Protein AF-A0A7J9NQD8-F1 (afdb_monomer)

Mean predicted aligned error: 5.42 Å

Secondary structure (DSSP, 8-state):
--HHHHHHHHHHHHTS-HHHHHHHHHHHHHHHHHHHHHHHHHHTTTS--HHHHHHHHHHHHHHHHHHHHHH-SSHHHHHHHHHHHHHHHHHHHHHHHHHHHHHHHHHHHTTS--HHHHHHHHHHHHHHHHH-HHHHHHTTSS-TTGGGGHHHHHHHHHHHHHHHHHHHHHHHHHHS-SSS------HHHHHHHHHHHHHHHHHHHHHHHHHHHHHHHHHHHHHTT--HHHHHHHHHHHHHHHHH-

Nearest PDB structures (foldseek):
  8jgf-assembly1_R  TM=2.081E-01  e=2.068E+00  Homo sapiens

Foldseek 3Di:
DDPVVLLVVVVVLLPDDLVSLLVVLLVLLVVLLVVLLVVLLVCCVPDPLVVLVVVVVVLLVVLLVVQCVPVNDDLVSQLVSQLVSLVVVLVVLLVVLLVLLVVQVVCVVVVNDDLVRSSSVLSVSSNCLSNVNSSSNNNSPPDPQLCQLCPPLVSLSSSLSSLSNSLSSVNNCLSPNSDDDRDDDDPVNVVVSVVSNVVNSVSSSSSSNSNSVSVVLVVVCVVVVHRSVVSVCVVVVVVVVVVVD

Solvent-accessible surface area (backbone atoms only — not comparable to full-atom values): 12674 Å² total; per-residue (Å²): 134,59,71,68,58,53,53,53,53,50,53,56,50,73,72,46,55,71,68,56,42,34,53,53,42,33,54,45,30,55,49,17,36,53,51,26,24,52,52,29,44,69,40,39,89,81,44,80,45,60,69,63,26,50,60,58,50,50,58,49,48,56,45,33,52,58,40,24,74,76,70,40,92,48,73,67,28,55,27,50,24,46,25,50,54,53,47,54,47,29,50,50,50,20,47,57,37,52,47,47,35,60,55,45,56,55,32,37,77,68,72,74,48,50,66,66,57,48,50,53,49,53,51,50,53,50,54,52,62,35,31,36,55,68,65,7,34,52,47,35,80,52,52,81,78,55,53,61,42,48,53,69,17,42,61,28,36,44,46,19,45,21,49,23,48,46,52,11,47,53,49,19,40,48,72,44,45,82,65,81,74,76,65,79,81,48,73,69,52,51,49,53,50,50,56,57,57,60,46,31,60,54,27,27,48,54,13,18,56,36,39,58,50,31,49,50,49,46,51,53,20,61,78,67,75,46,61,47,70,60,53,51,52,52,52,55,47,51,54,52,47,69,75,77,108

Radius of gyration: 20.34 Å; Cα contacts (8 Å, |Δi|>4): 250; chains: 1; bounding box: 61×46×56 Å

Organism: Methanococcus maripaludis (NCBI:txid39152)

Sequence (245 aa):
MSFEFLKKQFNEFLNLSFINKFIVTYFLSWMGLSITLLISKLINPIINVESAGVLTTAKYEVISTAVSSQMGINYFSIWYSYFISNFLACVTIFLVFVILPYIYNRDISKGKSTIKDYFDVLLFFYALVVLNPLTGILGASLSFSDLLAIIPHGFFEYAGFSMSIVLGIEYSIYKLPVMGEKEVWTKKQKIKFLLKFLLIPIFLFIAGGMETLDWIIVNYAKENGLSIVKTFFEVYYNILSSLLF

Structure (mmCIF, N/CA/C/O backbone):
data_AF-A0A7J9NQD8-F1
#
_entry.id   AF-A0A7J9NQD8-F1
#
loop_
_atom_site.group_PDB
_atom_site.id
_atom_site.type_symbol
_atom_site.label_atom_id
_atom_site.label_alt_id
_atom_site.label_comp_id
_atom_site.label_asym_id
_atom_site.label_entity_id
_atom_site.label_seq_id
_atom_site.pdbx_PDB_ins_code
_atom_site.Cartn_x
_atom_site.Cartn_y
_atom_site.Cartn_z
_atom_site.occupancy
_atom_site.B_iso_or_equiv
_atom_site.auth_seq_id
_atom_site.auth_comp_id
_atom_site.auth_asym_id
_atom_site.auth_atom_id
_atom_site.pdbx_PDB_model_num
ATOM 1 N N . MET A 1 1 ? -8.913 -23.471 3.182 1.00 57.41 1 MET A N 1
ATOM 2 C CA . MET A 1 1 ? -8.567 -22.593 4.323 1.00 57.41 1 MET A CA 1
ATOM 3 C C . MET A 1 1 ? -9.866 -22.006 4.857 1.00 57.41 1 MET A C 1
ATOM 5 O O . MET A 1 1 ? -10.637 -21.511 4.047 1.00 57.41 1 MET A O 1
ATOM 9 N N . SER A 1 2 ? -10.181 -22.147 6.149 1.00 79.31 2 SER A N 1
ATOM 10 C CA . SER A 1 2 ? -11.446 -21.633 6.700 1.00 79.31 2 SER A CA 1
ATOM 11 C C . SER A 1 2 ? -11.360 -20.128 6.972 1.00 79.31 2 SER A C 1
ATOM 13 O O . SER A 1 2 ? -10.287 -19.607 7.273 1.00 79.31 2 SER A O 1
ATOM 15 N N . PHE A 1 3 ? -12.488 -19.421 6.898 1.00 82.81 3 PHE A N 1
ATOM 16 C CA . PHE A 1 3 ? -12.552 -17.992 7.229 1.00 82.81 3 PHE A CA 1
ATOM 17 C C . PHE A 1 3 ? -12.121 -17.720 8.682 1.00 82.81 3 PHE A C 1
ATOM 19 O O . PHE A 1 3 ? -11.423 -16.749 8.953 1.00 82.81 3 PHE A O 1
ATOM 26 N N . GLU A 1 4 ? -12.421 -18.641 9.599 1.00 88.31 4 GLU A N 1
ATOM 27 C CA . GLU A 1 4 ? -11.978 -18.583 11.000 1.00 88.31 4 GLU A CA 1
ATOM 28 C C . GLU A 1 4 ? -10.450 -18.606 11.160 1.00 88.31 4 GLU A C 1
ATOM 30 O O . GLU A 1 4 ? -9.905 -17.924 12.028 1.00 88.31 4 GLU A O 1
ATOM 35 N N . PHE A 1 5 ? -9.731 -19.326 10.291 1.00 90.25 5 PHE A N 1
ATOM 36 C CA . PHE A 1 5 ? -8.268 -19.283 10.287 1.00 90.25 5 PHE A CA 1
ATOM 37 C C . PHE A 1 5 ? -7.758 -17.874 9.953 1.00 90.25 5 PHE A C 1
ATOM 39 O O . PHE A 1 5 ? -6.888 -17.359 10.653 1.00 90.25 5 PHE A O 1
ATOM 46 N N . LEU A 1 6 ? -8.339 -17.220 8.939 1.00 90.56 6 LEU A N 1
ATOM 47 C CA . LEU A 1 6 ? -7.968 -15.853 8.556 1.00 90.56 6 LEU A CA 1
ATOM 48 C C . LEU A 1 6 ? -8.264 -14.850 9.672 1.00 90.56 6 LEU A C 1
ATOM 50 O O . LEU A 1 6 ? -7.426 -13.998 9.954 1.00 90.56 6 LEU A O 1
ATOM 54 N N . LYS A 1 7 ? -9.406 -14.985 10.354 1.00 93.06 7 LYS A N 1
ATOM 55 C CA . LYS A 1 7 ? -9.735 -14.148 11.516 1.00 93.06 7 LYS A CA 1
ATOM 56 C C . LYS A 1 7 ? -8.701 -14.288 12.624 1.00 93.06 7 LYS A C 1
ATOM 58 O O . LYS A 1 7 ? -8.234 -13.282 13.150 1.00 93.06 7 LYS A O 1
ATOM 63 N N . LYS A 1 8 ? -8.299 -15.519 12.951 1.00 94.00 8 LYS A N 1
ATOM 64 C CA . LYS A 1 8 ? -7.270 -15.763 13.969 1.00 94.00 8 LYS A CA 1
ATOM 65 C C . LYS A 1 8 ? -5.938 -15.108 13.590 1.00 94.00 8 LYS A C 1
ATOM 67 O O . LYS A 1 8 ? -5.373 -14.383 14.403 1.00 94.00 8 LYS A O 1
ATOM 72 N N . GLN A 1 9 ? -5.476 -15.314 12.357 1.00 95.12 9 GLN A N 1
ATOM 73 C CA . GLN A 1 9 ? -4.220 -14.733 11.868 1.00 95.12 9 GLN A CA 1
ATOM 74 C C . GLN A 1 9 ? -4.264 -13.203 11.837 1.00 95.12 9 GLN A C 1
ATOM 76 O O . GLN A 1 9 ? -3.320 -12.543 12.262 1.00 95.12 9 GLN A O 1
ATOM 81 N N . PHE A 1 10 ? -5.377 -12.621 11.388 1.00 95.88 10 PHE A N 1
ATOM 82 C CA . PHE A 1 10 ? -5.539 -11.172 11.386 1.00 95.88 10 PHE A CA 1
ATOM 83 C C . PHE A 1 10 ? -5.557 -10.604 12.801 1.00 95.88 10 PHE A C 1
ATOM 85 O O . PHE A 1 10 ? -4.937 -9.580 13.063 1.00 95.88 10 PHE A O 1
ATOM 92 N N . ASN A 1 11 ? -6.199 -11.295 13.739 1.00 94.94 11 ASN A N 1
ATOM 93 C CA . ASN A 1 11 ? -6.167 -10.888 15.131 1.00 94.94 11 ASN A CA 1
ATOM 94 C C . ASN A 1 11 ? -4.743 -10.904 15.715 1.00 94.94 11 ASN A C 1
ATOM 96 O O . ASN A 1 11 ? -4.331 -9.962 16.389 1.00 94.94 11 ASN A O 1
ATOM 100 N N . GLU A 1 12 ? -3.964 -11.949 15.436 1.00 95.00 12 GLU A N 1
ATOM 101 C CA . GLU A 1 12 ? -2.547 -12.009 15.819 1.00 95.00 12 GLU A CA 1
ATOM 102 C C . GLU A 1 12 ? -1.758 -10.853 15.180 1.00 95.00 12 GLU A C 1
ATOM 104 O O . GLU A 1 12 ? -1.011 -10.159 15.871 1.00 95.00 12 GLU A O 1
ATOM 109 N N . PHE A 1 13 ? -2.006 -10.562 13.899 1.00 96.56 13 PHE A N 1
ATOM 110 C CA . PHE A 1 13 ? -1.424 -9.424 13.185 1.00 96.56 13 PHE A CA 1
ATOM 111 C C . PHE A 1 13 ? -1.746 -8.071 13.841 1.00 96.56 13 PHE A C 1
ATOM 113 O O . PHE A 1 13 ? -0.851 -7.239 13.996 1.00 96.56 13 PHE A O 1
ATOM 120 N N . LEU A 1 14 ? -2.989 -7.841 14.279 1.00 95.38 14 LEU A N 1
ATOM 121 C CA . LEU A 1 14 ? -3.387 -6.590 14.937 1.00 95.38 14 LEU A CA 1
ATOM 122 C C . LEU A 1 14 ? -2.628 -6.335 16.249 1.00 95.38 14 LEU A C 1
ATOM 124 O O . LEU A 1 14 ? -2.438 -5.176 16.623 1.00 95.38 14 LEU A O 1
ATOM 128 N N . ASN A 1 15 ? -2.135 -7.387 16.903 1.00 93.12 15 ASN A N 1
ATOM 129 C CA . ASN A 1 15 ? -1.361 -7.299 18.144 1.00 93.12 15 ASN A CA 1
ATOM 130 C C . ASN A 1 15 ? 0.152 -7.120 17.920 1.00 93.12 15 ASN A C 1
ATOM 132 O O . ASN A 1 15 ? 0.903 -6.914 18.873 1.00 93.12 15 ASN A O 1
ATOM 136 N N . LEU A 1 16 ? 0.626 -7.167 16.672 1.00 96.06 16 LEU A N 1
ATOM 137 C CA . LEU A 1 16 ? 2.035 -6.951 16.357 1.00 96.06 16 LEU A CA 1
ATOM 138 C C . LEU A 1 16 ? 2.465 -5.493 16.578 1.00 96.06 16 LEU A C 1
ATOM 140 O O . LEU A 1 16 ? 1.671 -4.549 16.511 1.00 96.06 16 LEU A O 1
ATOM 144 N N . SER A 1 17 ? 3.772 -5.293 16.771 1.00 95.88 17 SER A N 1
ATOM 145 C CA . SER A 1 17 ? 4.368 -3.957 16.739 1.00 95.88 17 SER A CA 1
ATOM 146 C C . SER A 1 17 ? 4.170 -3.310 15.364 1.00 95.88 17 SER A C 1
ATOM 148 O O . SER A 1 17 ? 4.058 -3.995 14.347 1.00 95.88 17 SER A O 1
ATOM 150 N N . PHE A 1 18 ? 4.197 -1.977 15.311 1.00 96.06 18 PHE A N 1
ATOM 151 C CA . PHE A 1 18 ? 4.072 -1.242 14.050 1.00 96.06 18 PHE A CA 1
ATOM 152 C C . PHE A 1 18 ? 5.057 -1.718 12.970 1.00 96.06 18 PHE A C 1
ATOM 154 O O . PHE A 1 18 ? 4.678 -1.873 11.815 1.00 96.06 18 PHE A O 1
ATOM 161 N N . ILE A 1 19 ? 6.320 -1.943 13.350 1.00 97.25 19 ILE A N 1
ATOM 162 C CA . ILE A 1 19 ? 7.371 -2.378 12.419 1.00 97.25 19 ILE A CA 1
ATOM 163 C C . ILE A 1 19 ? 7.021 -3.754 11.849 1.00 97.25 19 ILE A C 1
ATOM 165 O O . ILE A 1 19 ? 7.091 -3.952 10.641 1.00 97.25 19 ILE A O 1
ATOM 169 N N . ASN A 1 20 ? 6.568 -4.679 12.695 1.00 98.12 20 ASN A N 1
ATOM 170 C CA . ASN A 1 20 ? 6.196 -6.020 12.256 1.00 98.12 20 ASN A CA 1
ATOM 171 C C . ASN A 1 20 ? 4.944 -5.996 11.366 1.00 98.12 20 ASN A C 1
ATOM 173 O O . ASN A 1 20 ? 4.921 -6.673 10.343 1.00 98.12 20 ASN A O 1
ATOM 177 N N . LYS A 1 21 ? 3.940 -5.165 11.688 1.00 98.06 21 LYS A N 1
ATOM 178 C CA . LYS A 1 21 ? 2.770 -4.949 10.818 1.00 98.06 21 LYS A CA 1
ATOM 179 C C . LYS A 1 21 ? 3.174 -4.416 9.448 1.00 98.06 21 LYS A C 1
ATOM 181 O O . LYS A 1 21 ? 2.664 -4.892 8.436 1.00 98.06 21 LYS A O 1
ATOM 186 N N . PHE A 1 22 ? 4.089 -3.445 9.422 1.00 98.25 22 PHE A N 1
ATOM 187 C CA . PHE A 1 22 ? 4.631 -2.878 8.190 1.00 98.25 22 PHE A CA 1
ATOM 188 C C . PHE A 1 22 ? 5.338 -3.943 7.351 1.00 98.25 22 PHE A C 1
ATOM 190 O O . PHE A 1 22 ? 4.981 -4.110 6.192 1.00 98.25 22 PHE A O 1
ATOM 197 N N . ILE A 1 23 ? 6.261 -4.707 7.942 1.00 98.25 23 ILE A N 1
ATOM 198 C CA . ILE A 1 23 ? 7.006 -5.766 7.244 1.00 98.25 23 ILE A CA 1
ATOM 199 C C . ILE A 1 23 ? 6.052 -6.814 6.660 1.00 98.25 23 ILE A C 1
ATOM 201 O O . ILE A 1 23 ? 6.143 -7.138 5.479 1.00 98.25 23 ILE A O 1
ATOM 205 N N . VAL A 1 24 ? 5.106 -7.314 7.462 1.00 98.00 24 VAL A N 1
ATOM 206 C CA . VAL A 1 24 ? 4.126 -8.311 7.005 1.00 98.00 24 VAL A CA 1
ATOM 207 C C . VAL A 1 24 ? 3.282 -7.755 5.859 1.00 98.00 24 VAL A C 1
ATOM 209 O O . VAL A 1 24 ? 3.160 -8.398 4.822 1.00 98.00 24 VAL A O 1
ATOM 212 N N . THR A 1 25 ? 2.748 -6.541 6.006 1.00 98.00 25 THR A N 1
ATOM 213 C CA . THR A 1 25 ? 1.913 -5.909 4.970 1.00 98.00 25 THR A CA 1
ATOM 214 C C . THR A 1 25 ? 2.703 -5.634 3.690 1.00 98.00 25 THR A C 1
ATOM 216 O O . THR A 1 25 ? 2.172 -5.821 2.599 1.00 98.00 25 THR A O 1
ATOM 219 N N . TYR A 1 26 ? 3.979 -5.264 3.812 1.00 97.69 26 TYR A N 1
ATOM 220 C CA . TYR A 1 26 ? 4.885 -5.047 2.687 1.00 97.69 26 TYR A CA 1
ATOM 221 C C . TYR A 1 26 ? 5.075 -6.303 1.847 1.00 97.69 26 TYR A C 1
ATOM 223 O O . TYR A 1 26 ? 4.810 -6.292 0.644 1.00 97.69 26 TYR A O 1
ATOM 231 N N . PHE A 1 27 ? 5.452 -7.413 2.481 1.00 96.94 27 PHE A N 1
ATOM 232 C CA . PHE A 1 27 ? 5.606 -8.679 1.770 1.00 96.94 27 PHE A CA 1
ATOM 233 C C . PHE A 1 27 ? 4.277 -9.206 1.233 1.00 96.94 27 PHE A C 1
ATOM 235 O O . PHE A 1 27 ? 4.231 -9.699 0.108 1.00 96.94 27 PHE A O 1
ATOM 242 N N . LEU A 1 28 ? 3.184 -9.056 1.984 1.00 96.12 28 LEU A N 1
ATOM 243 C CA . LEU A 1 28 ? 1.865 -9.454 1.504 1.00 96.12 28 LEU A CA 1
ATOM 244 C C . LEU A 1 28 ? 1.405 -8.633 0.295 1.00 96.12 28 LEU A C 1
ATOM 246 O O . LEU A 1 28 ? 0.762 -9.199 -0.580 1.00 96.12 28 LEU A O 1
ATOM 250 N N . SER A 1 29 ? 1.752 -7.347 0.204 1.00 94.94 29 SER A N 1
ATOM 251 C CA . SER A 1 29 ? 1.413 -6.520 -0.964 1.00 94.94 29 SER A CA 1
ATOM 252 C C . SER A 1 29 ? 2.178 -6.976 -2.213 1.00 94.94 29 SER A C 1
ATOM 254 O O . SER A 1 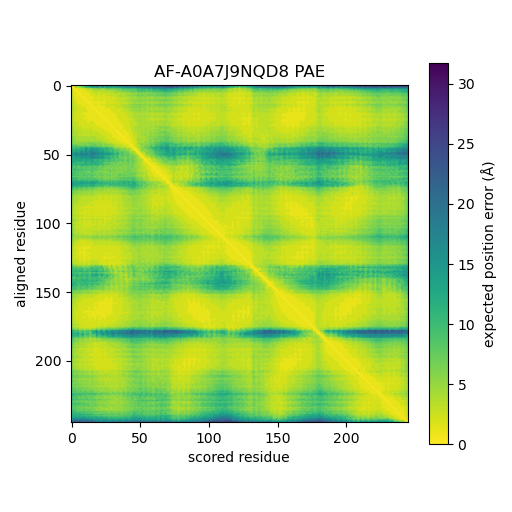29 ? 1.594 -7.104 -3.286 1.00 94.94 29 SER A O 1
ATOM 256 N N . TRP A 1 30 ? 3.460 -7.330 -2.066 1.00 94.00 30 TRP A N 1
ATOM 257 C CA . TRP A 1 30 ? 4.250 -7.949 -3.138 1.00 94.00 30 TRP A CA 1
ATOM 258 C C . TRP A 1 30 ? 3.708 -9.313 -3.570 1.00 94.00 30 TRP A C 1
ATOM 260 O O . TRP A 1 30 ? 3.627 -9.616 -4.765 1.00 94.00 30 TRP A O 1
ATOM 270 N N . MET A 1 31 ? 3.314 -10.145 -2.603 1.00 93.12 31 MET A N 1
ATOM 271 C CA . MET A 1 31 ? 2.645 -11.414 -2.885 1.00 93.12 31 MET A CA 1
ATOM 272 C C . MET A 1 31 ? 1.306 -11.182 -3.591 1.00 93.12 31 MET A C 1
ATOM 274 O O . MET A 1 31 ? 1.011 -11.877 -4.559 1.00 93.12 31 MET A O 1
ATOM 278 N N . GLY A 1 32 ? 0.528 -10.191 -3.150 1.00 91.81 32 GLY A N 1
ATOM 279 C CA . GLY A 1 32 ? -0.734 -9.774 -3.757 1.00 91.81 32 GLY A CA 1
ATOM 280 C C . GLY A 1 32 ? -0.563 -9.394 -5.223 1.00 91.81 32 GLY A C 1
ATOM 281 O O . GLY A 1 32 ? -1.235 -9.971 -6.078 1.00 91.81 32 GLY A O 1
ATOM 282 N N . LEU A 1 33 ? 0.410 -8.529 -5.531 1.00 89.19 33 LEU A N 1
ATOM 283 C CA . LEU A 1 33 ? 0.786 -8.195 -6.907 1.00 89.19 33 LEU A CA 1
ATOM 284 C C . LEU A 1 33 ? 1.144 -9.455 -7.706 1.00 89.19 33 LEU A C 1
ATOM 286 O O . LEU A 1 33 ? 0.615 -9.676 -8.789 1.00 89.19 33 LEU A O 1
ATOM 290 N N . SER A 1 34 ? 2.024 -10.303 -7.175 1.00 88.50 34 SER A N 1
ATOM 291 C CA . SER A 1 34 ? 2.512 -11.489 -7.891 1.00 88.50 34 SER A CA 1
ATOM 292 C C . SER A 1 34 ? 1.383 -12.473 -8.213 1.00 88.50 34 SER 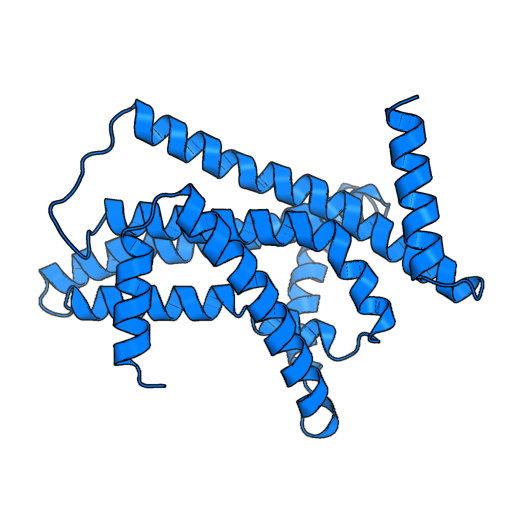A C 1
ATOM 294 O O . SER A 1 34 ? 1.290 -12.983 -9.330 1.00 88.50 34 SER A O 1
ATOM 296 N N . ILE A 1 35 ? 0.493 -12.711 -7.246 1.00 89.38 35 ILE A N 1
ATOM 297 C CA . ILE A 1 35 ? -0.679 -13.577 -7.400 1.00 89.38 35 ILE A CA 1
ATOM 298 C C . ILE A 1 35 ? -1.639 -12.984 -8.430 1.00 89.38 35 ILE A C 1
ATOM 300 O O . ILE A 1 35 ? -2.087 -13.692 -9.328 1.00 89.38 35 ILE A O 1
ATOM 304 N N . THR A 1 36 ? -1.952 -11.693 -8.323 1.00 88.69 36 THR A N 1
ATOM 305 C CA . THR A 1 36 ? -2.916 -11.043 -9.219 1.00 88.69 36 THR A CA 1
ATOM 306 C C . THR A 1 36 ? -2.379 -10.914 -10.640 1.00 88.69 36 THR A C 1
ATOM 308 O O . THR A 1 36 ? -3.137 -11.160 -11.574 1.00 88.69 36 THR A O 1
ATOM 311 N N . LEU A 1 37 ? -1.082 -10.652 -10.830 1.00 86.88 37 LEU A N 1
ATOM 312 C CA . LEU A 1 37 ? -0.413 -10.721 -12.134 1.00 86.88 37 LEU A CA 1
ATOM 313 C C . LEU A 1 37 ? -0.511 -12.123 -12.742 1.00 86.88 37 LEU A C 1
ATOM 315 O O . LEU A 1 37 ? -0.914 -12.271 -13.895 1.00 86.88 37 LEU A O 1
ATOM 319 N N . LEU A 1 38 ? -0.165 -13.160 -11.973 1.00 86.94 38 LEU A N 1
ATOM 320 C CA . LEU A 1 38 ? -0.176 -14.542 -12.450 1.00 86.94 38 LEU A CA 1
ATOM 321 C C . LEU A 1 38 ? -1.591 -14.991 -12.830 1.00 86.94 38 LEU A C 1
ATOM 323 O O . LEU A 1 38 ? -1.793 -15.532 -13.915 1.00 86.94 38 LEU A O 1
ATOM 327 N N . ILE A 1 39 ? -2.577 -14.711 -11.977 1.00 87.31 39 ILE A N 1
ATOM 328 C CA . ILE A 1 39 ? -3.987 -15.000 -12.258 1.00 87.31 39 ILE A CA 1
ATOM 329 C C . ILE A 1 39 ? -4.451 -14.245 -13.507 1.00 87.31 39 ILE A C 1
ATOM 331 O O . ILE A 1 39 ? -5.047 -14.851 -14.394 1.00 87.31 39 ILE A O 1
ATOM 335 N N . SER A 1 40 ? -4.146 -12.950 -13.617 1.00 85.50 40 SER A N 1
ATOM 336 C CA . SER A 1 40 ? -4.580 -12.136 -14.759 1.00 85.50 40 SER A CA 1
ATOM 337 C C . SER A 1 40 ? -3.985 -12.641 -16.070 1.00 85.50 40 SER A C 1
ATOM 339 O O . SER A 1 40 ? -4.695 -12.737 -17.065 1.00 85.50 40 SER A O 1
ATOM 341 N N . LYS A 1 41 ? -2.716 -13.066 -16.067 1.00 85.38 41 LYS A N 1
ATOM 342 C CA . LYS A 1 41 ? -2.071 -13.698 -17.227 1.00 85.38 41 LYS A CA 1
ATOM 343 C C . LYS A 1 41 ? -2.712 -15.017 -17.635 1.00 85.38 41 LYS A C 1
ATOM 345 O O . LYS A 1 41 ? -2.857 -15.267 -18.827 1.00 85.38 41 LYS A O 1
ATOM 350 N N . LEU A 1 42 ? -3.086 -15.852 -16.667 1.00 86.62 42 LEU A N 1
ATOM 351 C CA . LEU A 1 42 ? -3.747 -17.130 -16.938 1.00 86.62 42 LEU A CA 1
ATOM 352 C C . LEU A 1 42 ? -5.172 -16.945 -17.472 1.00 86.62 42 LEU A C 1
ATOM 354 O O . LEU A 1 42 ? -5.626 -17.751 -18.279 1.00 86.62 42 LEU A O 1
ATOM 358 N N . ILE A 1 43 ? -5.872 -15.896 -17.031 1.00 85.31 43 ILE A N 1
ATOM 359 C CA . ILE A 1 43 ? -7.262 -15.629 -17.418 1.00 85.31 43 ILE A CA 1
ATOM 360 C C . ILE A 1 43 ? -7.363 -14.824 -18.720 1.00 85.31 43 ILE A C 1
ATOM 362 O O . ILE A 1 43 ? -8.332 -15.021 -19.449 1.00 85.31 43 ILE A O 1
ATOM 366 N N . ASN A 1 44 ? -6.382 -13.974 -19.053 1.00 83.25 44 ASN A N 1
ATOM 367 C CA . ASN A 1 44 ? -6.428 -13.096 -20.233 1.00 83.25 44 ASN A CA 1
ATOM 368 C C . ASN A 1 44 ? -6.790 -13.808 -21.558 1.00 83.25 44 ASN A C 1
ATOM 370 O O . ASN A 1 44 ? -7.579 -13.259 -22.323 1.00 83.25 44 ASN A O 1
ATOM 374 N N . PRO A 1 45 ? -6.307 -15.038 -21.848 1.00 82.75 45 PRO A N 1
ATOM 375 C CA . PRO A 1 45 ? -6.701 -15.756 -23.064 1.00 82.75 45 PRO A CA 1
ATOM 376 C C . PRO A 1 45 ? -8.179 -16.179 -23.104 1.00 82.75 45 PRO A C 1
ATOM 378 O O . PRO A 1 45 ? -8.691 -16.500 -24.171 1.00 82.75 45 PRO A O 1
ATOM 381 N N . ILE A 1 46 ? -8.849 -16.235 -21.949 1.00 84.12 46 ILE A N 1
ATOM 382 C CA . ILE A 1 46 ? -10.226 -16.727 -21.786 1.00 84.12 46 ILE A CA 1
ATOM 383 C C . ILE A 1 46 ? -11.206 -15.554 -21.683 1.00 84.12 46 ILE A C 1
ATOM 385 O O . ILE A 1 46 ? -12.285 -15.583 -22.271 1.00 84.12 46 ILE A O 1
ATOM 389 N N . ILE A 1 47 ? -10.839 -14.529 -20.916 1.00 78.69 47 ILE A N 1
ATOM 390 C CA . ILE A 1 47 ? -11.634 -13.323 -20.697 1.00 78.69 47 ILE A CA 1
ATOM 391 C C . ILE A 1 47 ? -10.712 -12.149 -20.965 1.00 78.69 47 ILE A C 1
ATOM 393 O O . ILE A 1 47 ? -9.664 -12.051 -20.331 1.00 78.69 47 ILE A O 1
ATOM 397 N N . ASN A 1 48 ? -11.116 -11.250 -21.863 1.00 73.38 48 ASN A N 1
ATOM 398 C CA . ASN A 1 48 ? -10.358 -10.031 -22.096 1.00 73.38 48 ASN A CA 1
ATOM 399 C C . ASN A 1 48 ? -10.336 -9.195 -20.804 1.00 73.38 48 ASN A C 1
ATOM 401 O O . ASN A 1 48 ? -11.329 -8.558 -20.451 1.00 73.38 48 ASN A O 1
ATOM 405 N N . VAL A 1 49 ? -9.208 -9.223 -20.091 1.00 73.00 49 VAL A N 1
ATOM 406 C CA . VAL A 1 49 ? -9.019 -8.453 -18.855 1.00 73.00 49 VAL A CA 1
ATOM 407 C C . VAL A 1 49 ? -8.550 -7.020 -19.135 1.00 73.00 49 VAL A C 1
ATOM 409 O O . VAL A 1 49 ? -8.547 -6.193 -18.222 1.00 73.00 49 VAL A O 1
ATOM 412 N N . GLU A 1 50 ? -8.235 -6.673 -20.390 1.00 66.50 50 GLU A N 1
ATOM 413 C CA . GLU A 1 50 ? -7.805 -5.324 -20.790 1.00 66.50 50 GLU A CA 1
ATOM 414 C C . GLU A 1 50 ? -8.892 -4.275 -20.537 1.00 66.50 50 GLU A C 1
ATOM 416 O O . GLU A 1 50 ? -8.572 -3.133 -20.212 1.00 66.50 50 GLU A O 1
ATOM 421 N N . SER A 1 51 ? -10.178 -4.652 -20.576 1.00 65.56 51 SER A N 1
ATOM 422 C CA . SER A 1 51 ? -11.286 -3.737 -20.263 1.00 65.56 51 SER A CA 1
ATOM 423 C C . SER A 1 51 ? -11.239 -3.211 -18.824 1.00 65.56 51 SER A C 1
ATOM 425 O O . SER A 1 51 ? -11.657 -2.086 -18.564 1.00 65.56 51 SER A O 1
ATOM 427 N N . ALA A 1 52 ?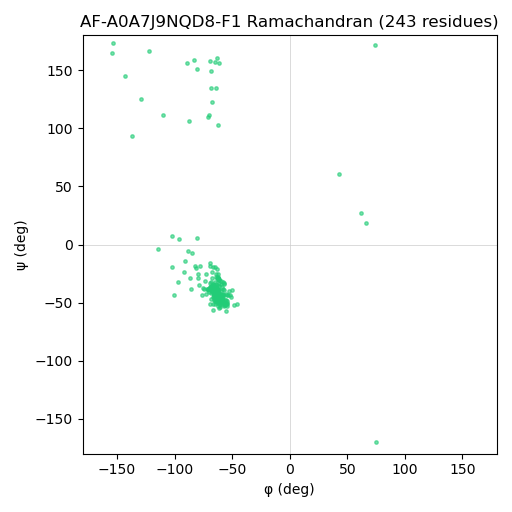 -10.713 -3.997 -17.880 1.00 63.50 52 ALA A N 1
ATOM 428 C CA . ALA A 1 52 ? -10.458 -3.533 -16.515 1.00 63.50 52 ALA A CA 1
ATOM 429 C C . ALA A 1 52 ? -9.161 -2.705 -16.423 1.00 63.50 52 ALA A C 1
ATOM 431 O O . ALA A 1 52 ? -9.060 -1.816 -15.575 1.00 63.50 52 ALA A O 1
ATOM 432 N N . GLY A 1 53 ? -8.212 -2.926 -17.338 1.00 65.94 53 GLY A N 1
ATOM 433 C CA . GLY A 1 53 ? -7.054 -2.056 -17.536 1.00 65.94 53 GLY A CA 1
ATOM 434 C C . GLY A 1 53 ? -7.443 -0.639 -17.969 1.00 65.94 53 GLY A C 1
ATOM 435 O O . GLY A 1 53 ? -6.897 0.318 -17.429 1.00 65.94 53 GLY A O 1
ATOM 436 N N . VAL A 1 54 ? -8.460 -0.489 -18.830 1.00 72.12 54 VAL A N 1
ATOM 437 C CA . VAL A 1 54 ? -8.977 0.822 -19.284 1.00 72.12 54 VAL A CA 1
ATOM 438 C C . VAL A 1 54 ? -9.351 1.731 -18.112 1.00 72.12 54 VAL A C 1
ATOM 440 O O . VAL A 1 54 ? -9.000 2.908 -18.118 1.00 72.12 54 VAL A O 1
ATOM 443 N N . LEU A 1 55 ? -10.022 1.203 -17.082 1.00 68.12 55 LEU A N 1
ATOM 444 C CA . LEU A 1 55 ? -10.406 1.999 -15.911 1.00 68.12 55 LEU A CA 1
ATOM 445 C C . LEU A 1 55 ? -9.179 2.540 -15.166 1.00 68.12 55 LEU A C 1
ATOM 447 O O . LEU A 1 55 ? -9.163 3.695 -14.733 1.00 68.12 55 LEU A O 1
ATOM 451 N N . THR A 1 56 ? -8.152 1.707 -15.010 1.00 66.62 56 THR A N 1
ATOM 452 C CA . THR A 1 56 ? -6.947 2.093 -14.276 1.00 66.62 56 THR A CA 1
ATOM 453 C C . THR A 1 56 ? -6.083 3.057 -15.092 1.00 66.62 56 THR A C 1
ATOM 455 O O . THR A 1 56 ? -5.581 4.034 -14.533 1.00 66.62 56 THR A O 1
ATOM 458 N N . THR A 1 57 ? -5.987 2.861 -16.410 1.00 74.94 57 THR A N 1
ATOM 459 C CA . THR A 1 57 ? -5.313 3.792 -17.327 1.00 74.94 57 THR A CA 1
ATOM 460 C C . THR A 1 57 ? -6.016 5.145 -17.356 1.00 74.94 57 THR A C 1
ATOM 462 O O . THR A 1 57 ? -5.360 6.165 -17.168 1.00 74.94 57 THR A O 1
ATOM 465 N N . ALA A 1 58 ? -7.349 5.172 -17.449 1.00 77.56 58 ALA A N 1
ATOM 466 C CA . ALA A 1 58 ? -8.127 6.411 -17.447 1.00 77.56 58 ALA A CA 1
ATOM 467 C C . ALA A 1 58 ? -7.879 7.254 -16.183 1.00 77.56 58 ALA A C 1
ATOM 469 O O . ALA A 1 58 ? -7.771 8.479 -16.250 1.00 77.56 58 ALA A O 1
ATOM 470 N N . LYS A 1 59 ? -7.731 6.612 -15.014 1.00 76.75 59 LYS A N 1
ATOM 471 C CA . LYS A 1 59 ? -7.381 7.311 -13.767 1.00 76.75 59 LYS A CA 1
ATOM 472 C C . LYS A 1 59 ? -6.021 8.011 -13.876 1.00 76.75 59 LYS A C 1
ATOM 474 O O . LYS A 1 59 ? -5.897 9.160 -13.449 1.00 76.75 59 LYS A O 1
ATOM 479 N N . TYR A 1 60 ? -5.009 7.328 -14.409 1.00 80.75 60 TYR A N 1
ATOM 480 C CA . TYR A 1 60 ? -3.682 7.913 -14.599 1.00 80.75 60 TYR A CA 1
ATOM 481 C C . TYR A 1 60 ? -3.696 9.012 -15.671 1.00 80.75 60 TYR A C 1
ATOM 483 O O . TYR A 1 60 ? -3.126 10.080 -15.463 1.00 80.75 60 TYR A O 1
ATOM 491 N N . GLU A 1 61 ? -4.408 8.801 -16.778 1.00 84.12 61 GLU A N 1
ATOM 492 C CA . GLU A 1 61 ? -4.544 9.765 -17.873 1.00 84.12 61 GLU A CA 1
ATOM 493 C C . GLU A 1 61 ? -5.136 11.096 -17.408 1.00 84.12 61 GLU A C 1
ATOM 495 O O . GLU A 1 61 ? -4.602 12.150 -17.749 1.00 84.12 61 GLU A O 1
ATOM 500 N N . VAL A 1 62 ? -6.176 11.074 -16.567 1.00 84.25 62 VAL A N 1
ATOM 501 C CA . VAL A 1 62 ? -6.761 12.302 -16.001 1.00 84.25 62 VAL A CA 1
ATOM 502 C C . VAL A 1 62 ? -5.723 13.093 -15.199 1.00 84.25 62 VAL A C 1
ATOM 504 O O . VAL A 1 62 ? -5.625 14.312 -15.344 1.00 84.25 62 VAL A O 1
ATOM 507 N N . ILE A 1 63 ? -4.924 12.410 -14.375 1.00 83.81 63 ILE A N 1
ATOM 508 C CA . ILE A 1 63 ? -3.885 13.053 -13.559 1.00 83.81 63 ILE A CA 1
ATOM 509 C C . ILE A 1 63 ? -2.761 13.582 -14.449 1.00 83.81 63 ILE A C 1
ATOM 511 O O . ILE A 1 63 ? -2.368 14.738 -14.308 1.00 83.81 63 ILE A O 1
ATOM 515 N N . SER A 1 64 ? -2.281 12.765 -15.386 1.00 84.94 64 SER A N 1
ATOM 516 C CA . SER A 1 64 ? -1.202 13.151 -16.296 1.00 84.94 64 SER A CA 1
ATOM 517 C C . SER A 1 64 ? -1.584 14.334 -17.179 1.00 84.94 64 SER A C 1
ATOM 519 O O . SER A 1 64 ? -0.825 15.292 -17.279 1.00 84.94 64 SER A O 1
ATOM 521 N N . THR A 1 65 ? -2.809 14.354 -17.705 1.00 85.31 65 THR A N 1
ATOM 522 C CA . THR A 1 65 ? -3.341 15.481 -18.479 1.00 85.31 65 THR A CA 1
ATOM 523 C C . THR A 1 65 ? -3.391 16.751 -17.631 1.00 85.31 65 THR A C 1
ATOM 525 O O . THR A 1 65 ? -2.959 17.812 -18.081 1.00 85.31 65 THR A O 1
ATOM 528 N N . ALA A 1 66 ? -3.866 16.659 -16.383 1.00 86.19 66 ALA A N 1
ATOM 529 C CA . ALA A 1 66 ? -3.918 17.806 -15.481 1.00 86.19 66 ALA A CA 1
ATOM 530 C C . ALA A 1 66 ? -2.516 18.366 -15.181 1.00 86.19 66 ALA A C 1
ATOM 532 O O . ALA A 1 66 ? -2.311 19.577 -15.266 1.00 86.19 66 ALA A O 1
ATOM 533 N N . VAL A 1 67 ? -1.537 17.503 -14.899 1.00 86.94 67 VAL A N 1
ATOM 534 C CA . VAL A 1 67 ? -0.147 17.909 -14.633 1.00 86.94 67 VAL A CA 1
ATOM 535 C C . VAL A 1 67 ? 0.506 18.503 -15.880 1.00 86.94 67 VAL A C 1
ATOM 537 O O . VAL A 1 67 ? 1.033 19.617 -15.831 1.00 86.94 67 VAL A O 1
ATOM 540 N N . SER A 1 68 ? 0.435 17.808 -17.016 1.00 86.06 68 SER A N 1
ATOM 541 C CA . SER A 1 68 ? 1.032 18.272 -18.269 1.00 86.06 68 SER A CA 1
ATOM 542 C C . SER A 1 68 ? 0.395 19.565 -18.777 1.00 86.06 68 SER A C 1
ATOM 544 O O . SER A 1 68 ? 1.092 20.366 -19.395 1.00 86.06 68 SER A O 1
ATOM 546 N N . SER A 1 69 ? -0.879 19.840 -18.465 1.00 88.25 69 SER A N 1
ATOM 547 C CA . SER A 1 69 ? -1.510 21.122 -18.820 1.00 88.25 69 SER A CA 1
ATOM 548 C C . SER A 1 69 ? -0.870 22.330 -18.119 1.00 88.25 69 SER A C 1
ATOM 550 O O . SER A 1 69 ? -0.922 23.438 -18.645 1.00 88.25 69 SER A O 1
ATOM 552 N N . GLN A 1 70 ? -0.247 22.121 -16.954 1.00 88.88 70 GLN A N 1
ATOM 553 C CA . GLN A 1 70 ? 0.403 23.173 -16.166 1.00 88.88 70 GLN A CA 1
ATOM 554 C C . GLN A 1 70 ? 1.913 23.251 -16.412 1.00 88.88 70 GLN A C 1
ATOM 556 O O . GLN A 1 70 ? 2.501 24.324 -16.316 1.00 88.88 70 GLN A O 1
ATOM 561 N N . MET A 1 71 ? 2.553 22.114 -16.700 1.00 88.19 71 MET A N 1
ATOM 562 C CA . MET A 1 71 ? 4.018 21.992 -16.722 1.00 88.19 71 MET A CA 1
ATOM 563 C C . MET A 1 71 ? 4.600 21.693 -18.111 1.00 88.19 71 MET A C 1
ATOM 565 O O . MET A 1 71 ? 5.821 21.623 -18.262 1.00 88.19 71 MET A O 1
ATOM 569 N N . GLY A 1 72 ? 3.743 21.501 -19.118 1.00 85.62 72 GLY A N 1
ATOM 570 C CA . GLY A 1 72 ? 4.114 20.940 -20.415 1.00 85.62 72 GLY A CA 1
ATOM 571 C C . GLY A 1 72 ? 4.375 19.430 -20.350 1.00 85.62 72 GLY A C 1
ATOM 572 O O . GLY A 1 72 ? 4.414 18.830 -19.275 1.00 85.62 72 GLY A O 1
ATOM 573 N N . ILE A 1 73 ? 4.557 18.801 -21.514 1.00 85.31 73 ILE A N 1
ATOM 574 C CA . ILE A 1 73 ? 4.912 17.378 -21.615 1.00 85.31 73 ILE A CA 1
ATOM 575 C C . ILE A 1 73 ? 6.438 17.255 -21.557 1.00 85.31 73 ILE A C 1
ATOM 577 O O . ILE A 1 73 ? 7.138 17.611 -22.502 1.00 85.31 73 ILE A O 1
ATOM 581 N N . ASN A 1 74 ? 6.957 16.784 -20.426 1.00 85.94 74 ASN A N 1
ATOM 582 C CA . ASN A 1 74 ? 8.383 16.527 -20.195 1.00 85.94 74 ASN A CA 1
ATOM 583 C C . ASN A 1 74 ? 8.593 15.428 -19.132 1.00 85.94 74 ASN A C 1
ATOM 585 O O . ASN A 1 74 ? 7.640 14.997 -18.481 1.00 85.94 74 ASN A O 1
ATOM 589 N N . TYR A 1 75 ? 9.843 15.000 -18.922 1.00 81.50 75 TYR A N 1
ATOM 590 C CA . TYR A 1 75 ? 10.196 13.973 -17.927 1.00 81.50 75 TYR A CA 1
ATOM 591 C C . TYR A 1 75 ? 9.627 14.276 -16.533 1.00 81.50 75 TYR A C 1
ATOM 593 O O . TYR A 1 75 ? 9.034 13.413 -15.890 1.00 81.50 75 TYR A O 1
ATOM 601 N N . PHE A 1 76 ? 9.752 15.529 -16.086 1.00 85.50 76 PHE A N 1
ATOM 602 C CA . PHE A 1 76 ? 9.265 15.947 -14.775 1.00 85.50 76 PHE A CA 1
ATOM 603 C C . PHE A 1 76 ? 7.740 15.837 -14.669 1.00 85.50 76 PHE A C 1
ATOM 605 O O . PHE A 1 76 ? 7.231 15.426 -13.632 1.00 85.50 76 PHE A O 1
ATOM 612 N N . SER A 1 77 ? 7.004 16.137 -15.743 1.00 87.75 77 SER A N 1
ATOM 613 C CA . SER A 1 77 ? 5.546 15.984 -15.770 1.00 87.75 77 SER A CA 1
ATOM 614 C C . SER A 1 77 ? 5.108 14.522 -15.619 1.00 87.75 77 SER A C 1
ATOM 616 O O . SER A 1 77 ? 4.146 14.257 -14.902 1.00 87.75 77 SER A O 1
ATOM 618 N N . ILE A 1 78 ? 5.838 13.567 -16.208 1.00 85.19 78 ILE A N 1
ATOM 619 C CA . ILE A 1 78 ? 5.546 12.126 -16.102 1.00 85.19 78 ILE A CA 1
ATOM 620 C C . ILE A 1 78 ? 5.813 11.648 -14.674 1.00 85.19 78 ILE A C 1
ATOM 622 O O . ILE A 1 78 ? 4.918 11.104 -14.022 1.00 85.19 78 ILE A O 1
ATOM 626 N N . TRP A 1 79 ? 7.002 11.961 -14.152 1.00 89.88 79 TRP A N 1
ATOM 627 C CA . TRP A 1 79 ? 7.382 11.663 -12.774 1.00 89.88 79 TRP A CA 1
ATOM 628 C C . TRP A 1 79 ? 6.367 12.233 -11.773 1.00 89.88 79 TRP A C 1
ATOM 630 O O . TRP A 1 79 ? 5.860 11.526 -10.898 1.00 89.88 79 TRP A O 1
ATOM 640 N N . TYR A 1 80 ? 6.017 13.512 -11.910 1.00 89.56 80 TYR A N 1
ATOM 641 C CA . TYR A 1 80 ? 5.104 14.176 -10.987 1.00 89.56 80 TYR A CA 1
ATOM 642 C C . TYR A 1 80 ? 3.677 13.615 -11.073 1.00 89.56 80 TYR A C 1
ATOM 644 O O . TYR A 1 80 ? 3.006 13.475 -10.048 1.00 89.56 80 TYR A O 1
ATOM 652 N N . SER A 1 81 ? 3.234 13.205 -12.265 1.00 90.19 81 SER A N 1
ATOM 653 C CA . SER A 1 81 ? 1.950 12.515 -12.461 1.00 90.19 81 SER A CA 1
ATOM 654 C C . SER A 1 81 ? 1.912 11.166 -11.753 1.00 90.19 81 SER A C 1
ATOM 656 O O . SER A 1 81 ? 0.931 10.850 -11.075 1.00 90.19 81 SER A O 1
ATOM 658 N N . TYR A 1 82 ? 2.998 10.395 -11.849 1.00 89.75 82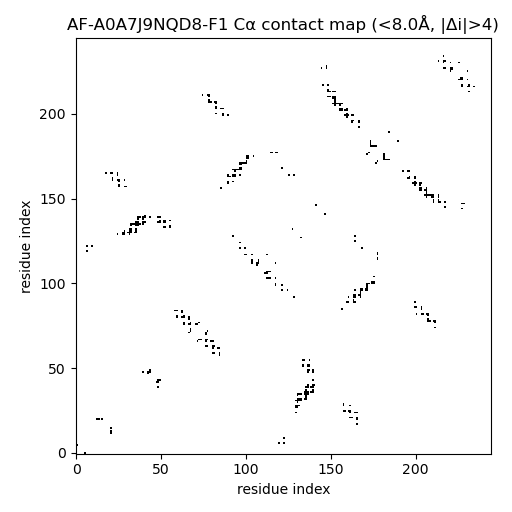 TYR A N 1
ATOM 659 C CA . TYR A 1 82 ? 3.156 9.137 -11.125 1.00 89.75 82 TYR A CA 1
ATOM 660 C C . TYR A 1 82 ? 3.093 9.345 -9.612 1.00 89.75 82 TYR A C 1
ATOM 662 O O . TYR A 1 82 ? 2.320 8.680 -8.914 1.00 89.75 82 TYR A O 1
ATOM 670 N N . PHE A 1 83 ? 3.858 10.318 -9.111 1.00 93.00 83 PHE A N 1
ATOM 671 C CA . PHE A 1 83 ? 3.863 10.688 -7.701 1.00 93.00 83 PHE A CA 1
ATOM 672 C C . PHE A 1 83 ? 2.458 11.060 -7.209 1.00 93.00 83 PHE A C 1
ATOM 674 O O . PHE A 1 83 ? 1.993 10.490 -6.221 1.00 93.00 83 PHE A O 1
ATOM 681 N N . ILE A 1 84 ? 1.754 11.966 -7.901 1.00 92.38 84 ILE A N 1
ATOM 682 C CA . ILE A 1 84 ? 0.403 12.397 -7.510 1.00 92.38 84 ILE A CA 1
ATOM 683 C C . ILE A 1 84 ? -0.574 11.223 -7.538 1.00 92.38 84 ILE A C 1
ATOM 685 O O . ILE A 1 84 ? -1.329 11.040 -6.582 1.00 92.38 84 ILE A O 1
ATOM 689 N N . SER A 1 85 ? -0.563 10.416 -8.602 1.00 91.25 85 SER A N 1
ATOM 690 C CA . SER A 1 85 ? -1.475 9.277 -8.746 1.00 91.25 85 SER A CA 1
ATOM 691 C C . SER A 1 85 ? -1.353 8.296 -7.584 1.00 91.25 85 SER A C 1
ATOM 693 O O . SER A 1 85 ? -2.354 7.952 -6.939 1.00 91.25 85 SER A O 1
ATOM 695 N N . ASN A 1 86 ? -0.121 7.908 -7.258 1.00 92.44 86 ASN A N 1
ATOM 696 C CA . ASN A 1 86 ? 0.136 6.975 -6.171 1.00 92.44 86 ASN A CA 1
ATOM 697 C C . ASN A 1 86 ? -0.054 7.614 -4.792 1.00 92.44 86 ASN A C 1
ATOM 699 O O . ASN A 1 86 ? -0.525 6.952 -3.867 1.00 92.44 86 ASN A O 1
ATOM 703 N N . PHE A 1 87 ? 0.204 8.915 -4.647 1.00 94.94 87 PHE A N 1
ATOM 704 C CA . PHE A 1 87 ? -0.061 9.627 -3.399 1.00 94.94 87 PHE A CA 1
ATOM 705 C C . PHE A 1 87 ? -1.557 9.690 -3.097 1.00 94.94 87 PHE A C 1
ATOM 707 O O . PHE A 1 87 ? -1.978 9.373 -1.984 1.00 94.94 87 PHE A O 1
ATOM 714 N N . LEU A 1 88 ? -2.382 10.005 -4.097 1.00 94.25 88 LEU A N 1
ATOM 715 C CA . LEU A 1 88 ? -3.837 9.974 -3.959 1.00 94.25 88 LEU A CA 1
ATOM 716 C C . LEU A 1 88 ? -4.356 8.558 -3.676 1.00 94.25 88 LEU A C 1
ATOM 718 O O . LEU A 1 88 ? -5.299 8.402 -2.897 1.00 94.25 88 LEU A O 1
ATOM 722 N N . ALA A 1 89 ? -3.733 7.522 -4.248 1.00 92.25 89 ALA A N 1
ATOM 723 C CA . ALA A 1 89 ? -4.052 6.132 -3.919 1.00 92.25 89 ALA A CA 1
ATOM 724 C C . ALA A 1 89 ? -3.761 5.818 -2.439 1.00 92.25 89 ALA A C 1
ATOM 726 O O . ALA A 1 89 ? -4.654 5.346 -1.736 1.00 92.25 89 ALA A O 1
ATOM 727 N N . CYS A 1 90 ? -2.572 6.166 -1.937 1.00 96.12 90 CYS A N 1
ATOM 728 C CA . CYS A 1 90 ? -2.205 6.050 -0.522 1.00 96.12 90 CYS A CA 1
ATOM 729 C C . CYS A 1 90 ? -3.178 6.779 0.410 1.00 96.12 90 CYS A C 1
ATOM 731 O O . CYS A 1 90 ? -3.640 6.211 1.401 1.00 96.12 90 CYS A O 1
ATOM 733 N N . VAL A 1 91 ? -3.519 8.030 0.086 1.00 96.31 91 VAL A N 1
ATOM 734 C CA . VAL A 1 91 ? -4.482 8.824 0.860 1.00 96.31 91 VAL A CA 1
ATOM 735 C C . VAL A 1 91 ? -5.850 8.147 0.870 1.00 96.31 91 VAL A C 1
ATOM 737 O O . VAL A 1 91 ? -6.465 8.038 1.927 1.00 96.31 91 VAL A O 1
ATOM 740 N N . THR A 1 92 ? -6.309 7.636 -0.273 1.00 95.12 92 THR A N 1
ATOM 741 C CA . THR A 1 92 ? -7.588 6.918 -0.373 1.00 95.12 92 THR A CA 1
ATOM 742 C C . THR A 1 92 ? -7.584 5.663 0.496 1.00 95.12 92 THR A C 1
ATOM 744 O O . THR A 1 92 ? -8.499 5.478 1.294 1.00 95.12 92 THR A O 1
ATOM 747 N N . ILE A 1 93 ? -6.534 4.841 0.401 1.00 95.88 93 ILE A N 1
ATOM 748 C CA . ILE A 1 93 ? -6.350 3.644 1.234 1.00 95.88 93 ILE A CA 1
ATOM 749 C C . ILE A 1 93 ? -6.423 4.011 2.717 1.00 95.88 93 ILE A C 1
ATOM 751 O O . ILE A 1 93 ? -7.198 3.423 3.469 1.00 95.88 93 ILE A O 1
ATOM 755 N N . PHE A 1 94 ? -5.652 5.016 3.132 1.00 97.81 94 PHE A N 1
ATOM 756 C CA . PHE A 1 94 ? -5.638 5.489 4.509 1.00 97.81 94 PHE A CA 1
ATOM 757 C C . PHE A 1 94 ? -7.032 5.935 4.977 1.00 97.81 94 PHE A C 1
ATOM 759 O O . PHE A 1 94 ? -7.496 5.516 6.040 1.00 97.81 94 PHE A O 1
ATOM 766 N N . LEU A 1 95 ? -7.724 6.750 4.174 1.00 97.00 95 LEU A N 1
ATOM 767 C CA . LEU A 1 95 ? -9.048 7.282 4.497 1.00 97.00 95 LEU A CA 1
ATOM 768 C C . LEU A 1 95 ? -10.112 6.192 4.613 1.00 97.00 95 LEU A C 1
ATOM 770 O O . LEU A 1 95 ? -10.949 6.274 5.512 1.00 97.00 95 LEU A O 1
ATOM 774 N N . VAL A 1 96 ? -10.071 5.169 3.754 1.00 95.38 96 VAL A N 1
ATOM 775 C CA . VAL A 1 96 ? -10.997 4.029 3.820 1.00 95.38 96 VAL A CA 1
ATOM 776 C C . VAL A 1 96 ? -10.963 3.403 5.210 1.00 95.38 96 VAL A C 1
ATOM 778 O O . VAL A 1 96 ? -12.013 3.261 5.832 1.00 95.38 96 VAL A O 1
ATOM 781 N N . PHE A 1 97 ? -9.773 3.124 5.749 1.00 97.25 97 PHE A N 1
ATOM 782 C CA . PHE A 1 97 ? -9.646 2.605 7.109 1.00 97.25 97 PHE A CA 1
ATOM 783 C C . PHE A 1 97 ? -10.106 3.623 8.157 1.00 97.25 97 PHE A C 1
ATOM 785 O O . PHE A 1 97 ? -10.924 3.291 9.008 1.00 97.25 97 PHE A O 1
ATOM 792 N N . VAL A 1 98 ? -9.661 4.881 8.061 1.00 96.12 98 VAL A N 1
ATOM 793 C CA . VAL A 1 98 ? -10.005 5.940 9.029 1.00 96.12 98 VAL A CA 1
ATOM 794 C C . VAL A 1 98 ? -11.510 6.157 9.169 1.00 96.12 98 VAL A C 1
ATOM 796 O O . VAL A 1 98 ? -11.965 6.472 10.266 1.00 96.12 98 VAL A O 1
ATOM 799 N N . ILE A 1 99 ? -12.290 5.996 8.099 1.00 96.88 99 ILE A N 1
ATOM 800 C CA . ILE A 1 99 ? -13.742 6.220 8.103 1.00 96.88 99 ILE A CA 1
ATOM 801 C C . ILE A 1 99 ? -14.498 5.082 8.809 1.00 96.88 99 ILE A C 1
ATOM 803 O O . ILE A 1 99 ? -15.465 5.355 9.531 1.00 96.88 99 ILE A O 1
ATOM 807 N N . LEU A 1 100 ? -14.056 3.828 8.659 1.00 96.12 100 LEU A N 1
ATOM 808 C CA . LEU A 1 100 ? -14.709 2.646 9.240 1.00 96.12 100 LEU A CA 1
ATOM 809 C C . LEU A 1 100 ? -15.063 2.776 10.733 1.00 96.12 100 LEU A C 1
ATOM 811 O O . LEU A 1 100 ? -16.236 2.577 11.064 1.00 96.12 100 LEU A O 1
ATOM 815 N N . PRO A 1 101 ? -14.146 3.146 11.651 1.00 96.31 101 PRO A N 1
ATOM 816 C CA . PRO A 1 101 ? -14.470 3.241 13.071 1.00 96.31 101 PRO A CA 1
ATOM 817 C C . PRO A 1 101 ? -15.553 4.286 13.363 1.00 96.31 101 PRO A C 1
ATOM 819 O O . PRO A 1 101 ? -16.296 4.125 14.324 1.00 96.31 101 PRO A O 1
ATOM 822 N N . TYR A 1 102 ? -15.693 5.347 12.560 1.00 96.00 102 TYR A N 1
ATOM 823 C CA . TYR A 1 102 ? -16.754 6.341 12.765 1.00 96.00 102 TYR A CA 1
ATOM 824 C C . TYR A 1 102 ? -18.124 5.798 12.367 1.00 96.00 102 TYR A C 1
ATOM 826 O O . TYR A 1 102 ? -19.094 6.005 13.100 1.00 96.00 102 TYR A O 1
ATOM 834 N N . ILE A 1 103 ? -18.196 5.094 11.233 1.00 96.38 103 ILE A N 1
ATOM 835 C CA . ILE A 1 103 ? -19.426 4.445 10.768 1.00 96.38 103 ILE A CA 1
ATOM 836 C C . ILE A 1 103 ? -19.859 3.393 11.791 1.00 96.38 103 ILE A C 1
ATOM 838 O O . ILE A 1 103 ? -20.971 3.464 12.314 1.00 96.38 103 ILE A O 1
ATOM 842 N N . TYR A 1 104 ? -18.955 2.483 12.156 1.00 96.69 104 TYR A N 1
ATOM 843 C CA . TYR A 1 104 ? -19.280 1.384 13.060 1.00 96.69 104 TYR A CA 1
ATOM 844 C C . TYR A 1 104 ? -19.552 1.844 14.487 1.00 96.69 104 TYR A C 1
ATOM 846 O O . TYR A 1 104 ? -20.485 1.346 15.103 1.00 96.69 104 TYR A O 1
ATOM 854 N N . ASN A 1 105 ? -18.842 2.847 15.009 1.00 95.06 105 ASN A N 1
ATOM 855 C CA . ASN A 1 105 ? -19.155 3.389 16.333 1.00 95.06 105 ASN A CA 1
ATOM 856 C C . ASN A 1 105 ? -20.578 3.979 16.391 1.00 95.06 105 ASN A C 1
ATOM 858 O O . ASN A 1 105 ? -21.270 3.846 17.399 1.00 95.06 105 ASN A O 1
ATOM 862 N N . ARG A 1 106 ? -21.044 4.606 15.301 1.00 95.75 106 ARG A N 1
ATOM 863 C CA . ARG A 1 106 ? -22.421 5.110 15.186 1.00 95.75 106 ARG A CA 1
ATOM 864 C C . ARG A 1 106 ? -23.444 3.982 15.046 1.00 95.75 106 ARG A C 1
ATOM 866 O O . ARG A 1 106 ? -24.551 4.101 15.561 1.00 95.75 106 ARG A O 1
ATOM 873 N N . ASP A 1 107 ? -23.118 2.929 14.311 1.00 96.62 107 ASP A N 1
ATOM 874 C CA . ASP A 1 107 ? -24.065 1.848 14.046 1.00 96.62 107 ASP A CA 1
ATOM 875 C C . ASP A 1 107 ? -24.179 0.894 15.248 1.00 96.62 107 ASP A C 1
ATOM 877 O O . ASP A 1 107 ? -25.286 0.472 15.585 1.00 96.62 107 ASP A O 1
ATOM 881 N N . ILE A 1 108 ? -23.079 0.659 15.972 1.00 96.06 108 ILE A N 1
ATOM 882 C CA . ILE A 1 108 ? -23.053 -0.072 17.248 1.00 96.06 108 ILE A CA 1
ATOM 883 C C . ILE A 1 108 ? -23.876 0.660 18.311 1.00 96.06 108 ILE A C 1
ATOM 885 O O . ILE A 1 108 ? -24.695 0.036 18.982 1.00 96.06 108 ILE A O 1
ATOM 889 N N . SER A 1 109 ? -23.745 1.988 18.436 1.00 95.19 109 SER A N 1
ATOM 890 C CA . SER A 1 109 ? -24.534 2.752 19.419 1.00 95.19 109 SER A CA 1
ATOM 891 C C . SER A 1 109 ? -26.040 2.744 19.135 1.00 95.19 109 SER A C 1
ATOM 893 O O . SER A 1 109 ? -26.840 2.986 20.035 1.00 95.19 109 SER A O 1
ATOM 895 N N . LYS A 1 110 ? -26.437 2.426 17.897 1.00 96.75 110 LYS A N 1
ATOM 896 C CA . LYS A 1 110 ? -27.831 2.233 17.474 1.00 96.75 110 LYS A CA 1
ATOM 897 C C . LYS A 1 110 ? -28.274 0.764 17.483 1.00 96.75 110 LYS A C 1
ATOM 899 O O . LYS A 1 110 ? -29.372 0.480 17.012 1.00 96.75 110 LYS A O 1
ATOM 904 N N . GLY A 1 111 ? -27.428 -0.161 17.943 1.00 95.50 111 GLY A N 1
ATOM 905 C CA . GLY A 1 111 ? -27.704 -1.602 17.947 1.00 95.50 111 GLY A CA 1
ATOM 906 C C . GLY A 1 111 ? -27.808 -2.238 16.555 1.00 95.50 111 GLY A C 1
ATOM 907 O O . GLY A 1 111 ? -28.384 -3.312 16.425 1.00 95.50 111 GLY A O 1
ATOM 908 N N . LYS A 1 112 ? -27.293 -1.582 15.504 1.00 96.12 112 LYS A N 1
ATOM 909 C CA . LYS A 1 112 ? -27.378 -2.050 14.106 1.00 96.12 112 LYS A CA 1
ATOM 910 C C . LYS A 1 112 ? -26.203 -2.919 13.668 1.00 96.12 112 LYS A C 1
ATOM 912 O O . LYS A 1 112 ? -26.255 -3.502 12.592 1.00 96.12 112 LYS A O 1
ATOM 917 N N . SER A 1 113 ? -25.129 -2.928 14.446 1.00 96.44 113 SER A N 1
ATOM 918 C CA . SER A 1 113 ? -23.875 -3.590 14.104 1.00 96.44 113 SER A CA 1
ATOM 919 C C . SER A 1 113 ? -23.127 -3.959 15.380 1.00 96.44 113 SER A C 1
ATOM 921 O O . SER A 1 113 ? -23.441 -3.446 16.458 1.00 96.44 113 SER A O 1
ATOM 923 N N . THR A 1 114 ? -22.133 -4.829 15.269 1.00 95.88 114 THR A N 1
ATOM 924 C CA . THR A 1 114 ? -21.323 -5.297 16.397 1.00 95.88 114 THR A CA 1
ATOM 925 C C . THR A 1 114 ? -19.835 -5.015 16.184 1.00 95.88 114 THR A C 1
ATOM 927 O O . THR A 1 114 ? -19.376 -4.725 15.079 1.00 95.88 114 THR A O 1
ATOM 930 N N . ILE A 1 115 ? -19.040 -5.138 17.253 1.00 94.75 115 ILE A N 1
ATOM 931 C CA . ILE A 1 115 ? -17.570 -5.100 17.155 1.00 94.75 115 ILE A CA 1
ATOM 932 C C . ILE A 1 115 ? -17.044 -6.244 16.274 1.00 94.75 115 ILE A C 1
ATOM 934 O O . ILE A 1 115 ? -16.042 -6.075 15.582 1.00 94.75 115 ILE A O 1
ATOM 938 N N . LYS A 1 116 ? -17.739 -7.389 16.250 1.00 94.25 116 LYS A N 1
ATOM 939 C CA . LYS A 1 116 ? -17.401 -8.512 15.372 1.00 94.25 116 LYS A CA 1
ATOM 940 C C . LYS A 1 116 ? -17.596 -8.145 13.899 1.00 94.25 116 LYS A C 1
ATOM 942 O O . LYS A 1 116 ? -16.715 -8.420 13.095 1.00 94.25 116 LYS A O 1
ATOM 947 N N . ASP A 1 117 ? -18.695 -7.472 13.565 1.00 95.44 117 ASP A N 1
ATOM 948 C CA . ASP A 1 117 ? -18.949 -7.013 12.193 1.00 95.44 117 ASP A CA 1
ATOM 949 C C . ASP A 1 117 ? -17.902 -5.983 11.751 1.00 95.44 117 ASP A C 1
ATOM 951 O O . ASP A 1 117 ? -17.416 -6.024 10.623 1.00 95.44 117 ASP A O 1
ATOM 955 N N . TYR A 1 118 ? -17.506 -5.085 12.658 1.00 96.62 118 TYR A N 1
ATOM 956 C CA . TYR A 1 118 ? -16.415 -4.140 12.420 1.00 96.62 118 TYR A CA 1
ATOM 957 C C . TYR A 1 118 ? -15.080 -4.853 12.157 1.00 96.62 118 TYR A C 1
ATOM 959 O O . TYR A 1 118 ? -14.387 -4.514 11.200 1.00 96.62 118 TYR A O 1
ATOM 967 N N . PHE A 1 119 ? -14.734 -5.857 12.970 1.00 96.50 119 PHE A N 1
ATOM 968 C CA . PHE A 1 119 ? -13.532 -6.672 12.781 1.00 96.50 119 PHE A CA 1
ATOM 969 C C . PHE A 1 119 ? -13.531 -7.380 11.419 1.00 96.50 119 PHE A C 1
ATOM 971 O O . PHE A 1 119 ? -12.534 -7.329 10.697 1.00 96.50 119 PHE A O 1
ATOM 978 N N . ASP A 1 120 ? -14.652 -8.003 11.050 1.00 95.50 120 ASP A N 1
ATOM 979 C CA . ASP A 1 120 ? -14.792 -8.736 9.791 1.00 95.50 120 ASP A CA 1
ATOM 980 C C . ASP A 1 120 ? -14.636 -7.802 8.581 1.00 95.50 120 ASP A C 1
ATOM 982 O O . ASP A 1 120 ? -13.958 -8.145 7.609 1.00 95.50 120 ASP A O 1
ATOM 986 N N . VAL A 1 121 ? -15.191 -6.589 8.658 1.00 95.69 121 VAL A N 1
ATOM 987 C CA . VAL A 1 121 ? -15.028 -5.578 7.607 1.00 95.69 121 VAL A CA 1
ATOM 988 C C . VAL A 1 121 ? -13.611 -5.016 7.564 1.00 95.69 121 VAL A C 1
ATOM 990 O O . VAL A 1 121 ? -13.071 -4.830 6.473 1.00 95.69 121 VAL A O 1
ATOM 993 N N . LEU A 1 122 ? -12.961 -4.812 8.710 1.00 96.56 122 LEU A N 1
ATOM 994 C CA . LEU A 1 122 ? -11.562 -4.388 8.750 1.00 96.56 122 LEU A CA 1
ATOM 995 C C . LEU A 1 122 ? -10.642 -5.416 8.066 1.00 96.56 122 LEU A C 1
ATOM 997 O O . LEU A 1 122 ? -9.797 -5.035 7.255 1.00 96.56 122 LEU A O 1
ATOM 1001 N N . LEU A 1 123 ? -10.851 -6.711 8.338 1.00 96.31 123 LEU A N 1
ATOM 1002 C CA . LEU A 1 123 ? -10.154 -7.815 7.669 1.00 96.31 123 LEU A CA 1
ATOM 1003 C C . LEU A 1 123 ? -10.434 -7.827 6.161 1.00 96.31 123 LEU A C 1
ATOM 1005 O O . LEU A 1 123 ? -9.507 -7.960 5.361 1.00 96.31 123 LEU A O 1
ATOM 1009 N N . PHE A 1 124 ? -11.696 -7.670 5.761 1.00 94.81 124 PHE A N 1
ATOM 1010 C CA . PHE A 1 124 ? -12.073 -7.649 4.350 1.00 94.81 124 PHE A CA 1
ATOM 1011 C C . PHE A 1 124 ? -11.364 -6.524 3.582 1.00 94.81 124 PHE A C 1
ATOM 1013 O O . PHE A 1 124 ? -10.740 -6.782 2.552 1.00 94.81 124 PHE A O 1
ATOM 1020 N N . PHE A 1 125 ? -11.395 -5.292 4.104 1.00 94.94 125 PHE A N 1
ATOM 1021 C CA . PHE A 1 125 ? -10.695 -4.163 3.488 1.00 94.94 125 PHE A CA 1
ATOM 1022 C C . PHE A 1 125 ? -9.178 -4.362 3.474 1.00 94.94 125 PHE A C 1
ATOM 1024 O O . PHE A 1 125 ? -8.542 -4.048 2.470 1.00 94.94 125 PHE A O 1
ATOM 1031 N N . TYR A 1 126 ? -8.596 -4.925 4.538 1.00 96.00 126 TYR A N 1
ATOM 1032 C CA . TYR A 1 126 ? -7.175 -5.273 4.558 1.00 96.00 126 TYR A CA 1
ATOM 1033 C C . TYR A 1 126 ? -6.808 -6.230 3.422 1.00 96.00 126 TYR A C 1
ATOM 1035 O O . TYR A 1 126 ? -5.914 -5.924 2.636 1.00 96.00 126 TYR A O 1
ATOM 1043 N N . ALA A 1 127 ? -7.530 -7.344 3.285 1.00 93.75 127 ALA A N 1
ATOM 1044 C CA . ALA A 1 127 ? -7.274 -8.328 2.239 1.00 93.75 127 ALA A CA 1
ATOM 1045 C C . ALA A 1 127 ? -7.447 -7.735 0.832 1.00 93.75 127 ALA A C 1
ATOM 1047 O O . ALA A 1 127 ? -6.606 -7.959 -0.035 1.00 93.75 127 ALA A O 1
ATOM 1048 N N . LEU A 1 128 ? -8.503 -6.945 0.609 1.00 91.94 128 LEU A N 1
ATOM 1049 C CA . LEU A 1 128 ? -8.774 -6.318 -0.685 1.00 91.94 128 LEU A CA 1
ATOM 1050 C C . LEU A 1 128 ? -7.653 -5.361 -1.105 1.00 91.94 128 LEU A C 1
ATOM 1052 O O . LEU A 1 128 ? -7.195 -5.418 -2.246 1.00 91.94 128 LEU A O 1
ATOM 1056 N N . VAL A 1 129 ? -7.196 -4.502 -0.188 1.00 92.56 129 VAL A N 1
ATOM 1057 C CA . VAL A 1 129 ? -6.142 -3.523 -0.487 1.00 92.56 129 VAL A CA 1
ATOM 1058 C C . VAL A 1 129 ? -4.781 -4.201 -0.653 1.00 92.56 129 VAL A C 1
ATOM 1060 O O . VAL A 1 129 ? -4.032 -3.823 -1.546 1.00 92.56 129 VAL A O 1
ATOM 1063 N N . VAL A 1 130 ? -4.470 -5.219 0.154 1.00 93.19 130 VAL A N 1
ATOM 1064 C CA . VAL A 1 130 ? -3.223 -5.996 0.037 1.00 93.19 130 VAL A CA 1
ATOM 1065 C C . VAL A 1 130 ? -3.150 -6.765 -1.281 1.00 93.19 130 VAL A C 1
ATOM 1067 O O . VAL A 1 130 ? -2.096 -6.800 -1.909 1.00 93.19 130 VAL A O 1
ATOM 1070 N N . LEU A 1 131 ? -4.254 -7.383 -1.715 1.00 88.38 131 LEU A N 1
ATOM 1071 C CA . LEU A 1 131 ? -4.288 -8.094 -2.993 1.00 88.38 131 LEU A CA 1
ATOM 1072 C C . LEU A 1 131 ? -4.122 -7.139 -4.176 1.00 88.38 131 LEU A C 1
ATOM 1074 O O . LEU A 1 131 ? -3.503 -7.519 -5.163 1.00 88.38 131 LEU A O 1
ATOM 1078 N N . ASN A 1 132 ? -4.675 -5.928 -4.070 1.00 83.62 132 ASN A N 1
ATOM 1079 C CA . ASN A 1 132 ? -4.648 -4.892 -5.101 1.00 83.62 132 ASN A CA 1
ATOM 1080 C C . ASN A 1 132 ? -4.918 -5.433 -6.530 1.00 83.62 132 ASN A C 1
ATOM 1082 O O . ASN A 1 132 ? -4.073 -5.329 -7.424 1.00 83.62 132 ASN A O 1
ATOM 1086 N N . PRO A 1 133 ? -6.098 -6.038 -6.767 1.00 69.69 133 PRO A N 1
ATOM 1087 C CA . PRO A 1 133 ? -6.373 -6.808 -7.982 1.00 69.69 133 PRO A CA 1
ATOM 1088 C C . PRO A 1 133 ? -6.277 -5.998 -9.280 1.00 69.69 133 PRO A C 1
ATOM 1090 O O . PRO A 1 133 ? -5.918 -6.553 -10.315 1.00 69.69 133 PRO A O 1
ATOM 1093 N N . LEU A 1 134 ? -6.556 -4.692 -9.241 1.00 72.12 134 LEU A N 1
ATOM 1094 C CA . LEU A 1 134 ? -6.525 -3.837 -10.431 1.00 72.12 134 LEU A CA 1
ATOM 1095 C C . LEU A 1 134 ? -5.105 -3.644 -10.980 1.00 72.12 134 LEU A C 1
ATOM 1097 O O . LEU A 1 134 ? -4.921 -3.632 -12.196 1.00 72.12 134 LEU A O 1
ATOM 1101 N N . THR A 1 135 ? -4.098 -3.552 -10.107 1.00 72.69 135 THR A N 1
ATOM 1102 C CA . THR A 1 135 ? -2.695 -3.428 -10.531 1.00 72.69 135 THR A CA 1
ATOM 1103 C C . THR A 1 135 ? -2.197 -4.716 -11.191 1.00 72.69 135 THR A C 1
ATOM 1105 O O . THR A 1 135 ? -1.513 -4.658 -12.210 1.00 72.69 135 THR A O 1
ATOM 1108 N N . GLY A 1 136 ? -2.594 -5.886 -10.681 1.00 67.75 136 GLY A N 1
ATOM 1109 C CA . GLY A 1 136 ? -2.272 -7.164 -11.323 1.00 67.75 136 GLY A CA 1
ATOM 1110 C C . GLY A 1 136 ? -2.938 -7.349 -12.689 1.00 67.75 136 GLY A C 1
ATOM 1111 O O . GLY A 1 136 ? -2.331 -7.909 -13.599 1.00 67.75 136 GLY A O 1
ATOM 1112 N N . ILE A 1 137 ? -4.158 -6.831 -12.862 1.00 70.69 137 ILE A N 1
ATOM 1113 C CA . ILE A 1 137 ? -4.862 -6.872 -14.150 1.00 70.69 137 ILE A CA 1
ATOM 1114 C C . ILE A 1 137 ? -4.152 -6.013 -15.201 1.00 70.69 137 ILE A C 1
ATOM 1116 O O . ILE A 1 137 ? -3.978 -6.462 -16.332 1.00 70.69 137 ILE A O 1
ATOM 1120 N N . LEU A 1 138 ? -3.679 -4.818 -14.831 1.00 71.06 138 LEU A N 1
ATOM 1121 C CA . LEU A 1 138 ? -2.905 -3.967 -15.741 1.00 71.06 138 LEU A CA 1
ATOM 1122 C C . LEU A 1 138 ? -1.652 -4.660 -16.286 1.00 71.06 138 LEU A C 1
ATOM 1124 O O . LEU A 1 138 ? -1.322 -4.512 -17.458 1.00 71.06 138 LEU A O 1
ATOM 1128 N N . GLY A 1 139 ? -0.961 -5.441 -15.453 1.00 69.38 139 GLY A N 1
ATOM 1129 C CA . GLY A 1 139 ? 0.249 -6.151 -15.864 1.00 69.38 139 GLY A CA 1
ATOM 1130 C C . GLY A 1 139 ? 0.003 -7.452 -16.637 1.00 69.38 139 GLY A C 1
ATOM 1131 O O . GLY A 1 139 ? 0.962 -8.166 -16.945 1.00 69.38 139 GLY A O 1
ATOM 1132 N N . ALA A 1 140 ? -1.249 -7.788 -16.975 1.00 74.38 140 ALA A N 1
ATOM 1133 C CA . ALA A 1 140 ? -1.571 -8.999 -17.731 1.00 74.38 140 ALA A CA 1
ATOM 1134 C C . ALA A 1 140 ? -0.877 -9.035 -19.105 1.00 74.38 140 ALA A C 1
ATOM 1136 O O . ALA A 1 140 ? -0.404 -10.097 -19.522 1.00 74.38 140 ALA A O 1
ATOM 1137 N N . SER A 1 141 ? -0.740 -7.881 -19.762 1.00 74.88 141 SER A N 1
ATOM 1138 C CA . SER A 1 141 ? -0.128 -7.729 -21.089 1.00 74.88 141 SER A CA 1
ATOM 1139 C C . SER A 1 141 ? 1.405 -7.654 -21.074 1.00 74.88 141 SER A C 1
ATOM 1141 O O . SER A 1 141 ? 2.035 -7.915 -22.096 1.00 74.88 141 SER A O 1
ATOM 1143 N N . LEU A 1 142 ? 2.032 -7.354 -19.929 1.00 76.44 142 LEU A N 1
ATOM 1144 C CA . LEU A 1 142 ? 3.489 -7.183 -19.830 1.00 76.44 142 LEU A CA 1
ATOM 1145 C C . LEU A 1 142 ? 4.233 -8.499 -20.047 1.00 76.44 142 LEU A C 1
ATOM 1147 O O . LEU A 1 142 ? 3.882 -9.509 -19.448 1.00 76.44 142 LEU A O 1
ATOM 1151 N N . SER A 1 143 ? 5.303 -8.534 -20.834 1.00 78.94 143 SER A N 1
ATOM 1152 C CA . SER A 1 143 ? 6.117 -9.756 -20.896 1.00 78.94 143 SER A CA 1
ATOM 1153 C C . SER A 1 143 ? 6.790 -10.034 -19.539 1.00 78.94 143 SER A C 1
ATOM 1155 O O . SER A 1 143 ? 6.988 -9.123 -18.737 1.00 78.94 143 SER A O 1
ATOM 1157 N N . PHE A 1 144 ? 7.175 -11.285 -19.254 1.00 75.81 144 PHE A N 1
ATOM 1158 C CA . PHE A 1 144 ? 7.895 -11.596 -18.006 1.00 75.81 144 PHE A CA 1
ATOM 1159 C C . PHE A 1 144 ? 9.202 -10.802 -17.869 1.00 75.81 144 PHE A C 1
ATOM 1161 O O . PHE A 1 144 ? 9.574 -10.434 -16.759 1.00 75.81 144 PHE A O 1
ATOM 1168 N N . SER A 1 145 ? 9.870 -10.494 -18.984 1.00 73.81 145 SER A N 1
ATOM 1169 C CA . SER A 1 145 ? 11.056 -9.634 -18.994 1.00 73.81 145 SER A CA 1
ATOM 1170 C C . SER A 1 145 ? 10.751 -8.181 -18.629 1.00 73.81 145 SER A C 1
ATOM 1172 O O . SER A 1 145 ? 11.600 -7.525 -18.034 1.00 73.81 145 SER A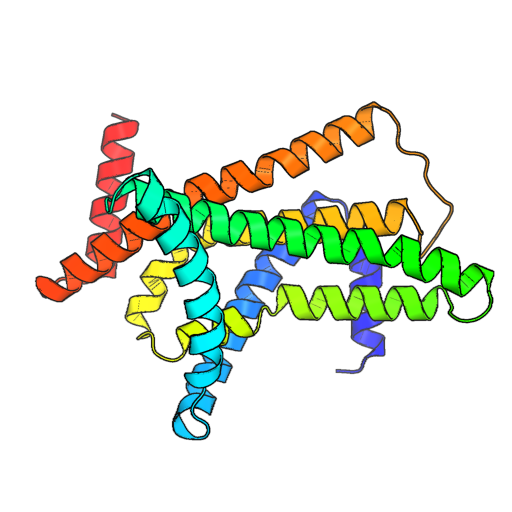 O 1
ATOM 1174 N N . ASP A 1 146 ? 9.541 -7.695 -18.917 1.00 77.25 146 ASP A N 1
ATOM 1175 C CA . ASP A 1 146 ? 9.121 -6.326 -18.590 1.00 77.25 146 ASP A CA 1
ATOM 1176 C C . ASP A 1 146 ? 8.754 -6.165 -17.115 1.00 77.25 146 ASP A C 1
ATOM 1178 O O . ASP A 1 146 ? 8.788 -5.058 -16.592 1.00 77.25 146 ASP A O 1
ATOM 1182 N N . LEU A 1 147 ? 8.476 -7.263 -16.404 1.00 77.88 147 LEU A N 1
ATOM 1183 C CA . LEU A 1 147 ? 8.244 -7.220 -14.957 1.00 77.88 147 LEU A CA 1
ATOM 1184 C C . LEU A 1 147 ? 9.482 -6.752 -14.182 1.00 77.88 147 LEU A C 1
ATOM 1186 O O . LEU A 1 147 ? 9.343 -6.251 -13.069 1.00 77.88 147 LEU A O 1
ATOM 1190 N N . LEU A 1 148 ? 10.680 -6.863 -14.767 1.00 79.75 148 LEU A N 1
ATOM 1191 C CA . LEU A 1 148 ? 11.896 -6.303 -14.174 1.00 79.75 148 LEU A CA 1
ATOM 1192 C C . LEU A 1 148 ? 11.834 -4.783 -14.049 1.00 79.75 148 LEU A C 1
ATOM 1194 O O . LEU A 1 148 ? 12.432 -4.250 -13.122 1.00 79.75 148 LEU A O 1
ATOM 1198 N N . ALA A 1 149 ? 11.072 -4.109 -14.916 1.00 81.69 149 ALA A N 1
ATOM 1199 C CA . ALA A 1 149 ? 10.830 -2.675 -14.814 1.00 81.69 149 ALA A CA 1
ATOM 1200 C C . ALA A 1 149 ? 10.154 -2.304 -13.495 1.00 81.69 149 ALA A C 1
ATOM 1202 O O . ALA A 1 149 ? 10.390 -1.227 -12.978 1.00 81.69 149 ALA A O 1
ATOM 1203 N N . ILE A 1 150 ? 9.328 -3.203 -12.951 1.00 84.50 150 ILE A N 1
ATOM 1204 C CA . ILE A 1 150 ? 8.480 -2.952 -11.780 1.00 84.50 150 ILE A CA 1
ATOM 1205 C C . ILE A 1 150 ? 9.270 -3.057 -10.476 1.00 84.50 150 ILE A C 1
ATOM 1207 O O . ILE A 1 150 ? 8.928 -2.425 -9.481 1.00 84.50 150 ILE A O 1
ATOM 1211 N N . ILE A 1 151 ? 10.322 -3.876 -10.447 1.00 86.56 151 ILE A N 1
ATOM 1212 C CA . ILE A 1 151 ? 11.012 -4.220 -9.200 1.00 86.56 151 ILE A CA 1
ATOM 1213 C C . ILE A 1 151 ? 11.646 -2.990 -8.518 1.00 86.56 151 ILE A C 1
ATOM 1215 O O . ILE A 1 151 ? 11.407 -2.818 -7.318 1.00 86.56 151 ILE A O 1
ATOM 1219 N N . PRO A 1 152 ? 12.420 -2.129 -9.214 1.00 88.44 152 PRO A N 1
ATOM 1220 C CA . PRO A 1 152 ? 13.159 -1.054 -8.560 1.00 88.44 152 PRO A CA 1
ATOM 1221 C C . PRO A 1 152 ? 12.235 0.008 -7.956 1.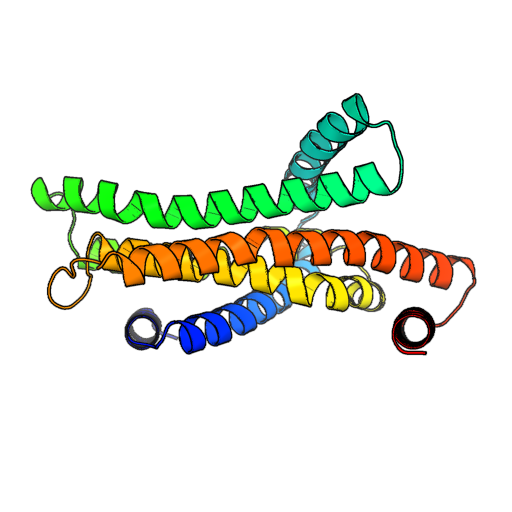00 88.44 152 PRO A C 1
ATOM 1223 O O . PRO A 1 152 ? 12.284 0.230 -6.744 1.00 88.44 152 PRO A O 1
ATOM 1226 N N . HIS A 1 153 ? 11.344 0.615 -8.746 1.00 91.25 153 HIS A N 1
ATOM 1227 C CA . HIS A 1 153 ? 10.368 1.566 -8.205 1.00 91.25 153 HIS A CA 1
ATOM 1228 C C . HIS A 1 153 ? 9.335 0.915 -7.282 1.00 91.25 153 HIS A C 1
ATOM 1230 O O . HIS A 1 153 ? 8.947 1.511 -6.270 1.00 91.25 153 HIS A O 1
ATOM 1236 N N . GLY A 1 154 ? 8.929 -0.324 -7.573 1.00 91.62 154 GLY A N 1
ATOM 1237 C CA . GLY A 1 154 ? 7.986 -1.090 -6.764 1.00 91.62 154 GLY A CA 1
ATOM 1238 C C . GLY A 1 154 ? 8.454 -1.245 -5.319 1.00 91.62 154 GLY A C 1
ATOM 1239 O O . GLY A 1 154 ? 7.635 -1.211 -4.400 1.00 91.62 154 GLY A O 1
ATOM 1240 N N . PHE A 1 155 ? 9.770 -1.328 -5.078 1.00 93.88 155 PHE A N 1
ATOM 1241 C CA . PHE A 1 155 ? 10.315 -1.418 -3.721 1.00 93.88 155 PHE A CA 1
ATOM 1242 C C . PHE A 1 155 ? 9.819 -0.274 -2.831 1.00 93.88 155 PHE A C 1
ATOM 1244 O O . PHE A 1 155 ? 9.414 -0.508 -1.687 1.00 93.88 155 PHE A O 1
ATOM 1251 N N . PHE A 1 156 ? 9.810 0.942 -3.374 1.00 96.62 156 PHE A N 1
ATOM 1252 C CA . PHE A 1 156 ? 9.384 2.149 -2.680 1.00 96.62 156 PHE A CA 1
ATOM 1253 C C . PHE A 1 156 ? 7.873 2.368 -2.771 1.00 96.62 156 PHE A C 1
ATOM 1255 O O . PHE A 1 156 ? 7.253 2.746 -1.776 1.00 96.62 156 PHE A O 1
ATOM 1262 N N . GLU A 1 157 ? 7.248 2.073 -3.911 1.00 94.94 157 GLU A N 1
ATOM 1263 C CA . GLU A 1 157 ? 5.794 2.187 -4.057 1.00 94.94 157 GLU A CA 1
ATOM 1264 C C . GLU A 1 157 ? 5.057 1.334 -3.017 1.00 94.94 157 GLU A C 1
ATOM 1266 O O . GLU A 1 157 ? 4.250 1.848 -2.234 1.00 94.94 157 GLU A O 1
ATOM 1271 N N . TYR A 1 158 ? 5.398 0.045 -2.932 1.00 95.31 158 TYR A N 1
ATOM 1272 C CA . TYR A 1 158 ? 4.761 -0.872 -1.990 1.00 95.31 158 TYR A CA 1
ATOM 1273 C C . TYR A 1 158 ? 5.097 -0.545 -0.534 1.00 95.31 158 TYR A C 1
ATOM 1275 O O . TYR A 1 158 ? 4.302 -0.856 0.359 1.00 95.31 158 TYR A O 1
ATOM 1283 N N . ALA A 1 159 ? 6.214 0.142 -0.268 1.00 97.56 159 ALA A N 1
ATOM 1284 C CA . ALA A 1 159 ? 6.498 0.689 1.057 1.00 97.56 159 ALA A CA 1
ATOM 1285 C C . ALA A 1 159 ? 5.501 1.808 1.402 1.00 97.56 159 ALA A C 1
ATOM 1287 O O . ALA A 1 159 ? 4.920 1.798 2.489 1.00 97.56 159 ALA A O 1
ATOM 1288 N N . GLY A 1 160 ? 5.227 2.724 0.466 1.00 97.38 160 GLY A N 1
ATOM 1289 C CA . GLY A 1 160 ? 4.202 3.762 0.611 1.00 97.38 160 GLY A CA 1
ATOM 1290 C C . GLY A 1 160 ? 2.791 3.195 0.818 1.00 97.38 160 GLY A C 1
ATOM 1291 O O . GLY A 1 160 ? 2.083 3.618 1.741 1.00 97.38 160 GLY A O 1
ATOM 1292 N N . PHE A 1 161 ? 2.397 2.193 0.024 1.00 96.50 161 PHE A N 1
ATOM 1293 C CA . PHE A 1 161 ? 1.098 1.518 0.161 1.00 96.50 161 PHE A CA 1
ATOM 1294 C C . PHE A 1 161 ? 0.965 0.822 1.513 1.00 96.50 161 PHE A C 1
ATOM 1296 O O . PHE A 1 161 ? 0.008 1.068 2.249 1.00 96.50 161 PHE A O 1
ATOM 1303 N N . SER A 1 162 ? 1.967 0.035 1.902 1.00 97.94 162 SER A N 1
ATOM 1304 C CA . SER A 1 162 ? 1.961 -0.695 3.175 1.00 97.94 162 SER A CA 1
ATOM 1305 C C . SER A 1 162 ? 1.918 0.241 4.375 1.00 97.94 162 SER A C 1
ATOM 1307 O O . SER A 1 162 ? 1.203 -0.016 5.343 1.00 97.94 162 SER A O 1
ATOM 1309 N N . MET A 1 163 ? 2.633 1.365 4.299 1.00 97.94 163 MET A N 1
ATOM 1310 C CA . MET A 1 163 ? 2.601 2.398 5.327 1.00 97.94 163 MET A CA 1
ATOM 1311 C C . MET A 1 163 ? 1.201 3.010 5.466 1.00 97.94 163 MET A C 1
ATOM 1313 O O . MET A 1 163 ? 0.716 3.181 6.584 1.00 97.94 163 MET A O 1
ATOM 1317 N N . SER A 1 164 ? 0.524 3.275 4.347 1.00 98.25 164 SER A N 1
ATOM 1318 C CA . SER A 1 164 ? -0.842 3.816 4.326 1.00 98.25 164 SER A CA 1
ATOM 1319 C C . SER A 1 164 ? -1.862 2.846 4.925 1.00 98.25 164 SER A C 1
ATOM 1321 O O . SER A 1 164 ? -2.694 3.257 5.736 1.00 98.25 164 SER A O 1
ATOM 1323 N N . ILE A 1 165 ? -1.757 1.554 4.592 1.00 98.12 165 ILE A N 1
ATOM 1324 C CA . ILE A 1 165 ? -2.598 0.486 5.154 1.00 98.12 165 ILE A CA 1
ATOM 1325 C C . ILE A 1 165 ? -2.397 0.395 6.668 1.00 98.12 165 ILE A C 1
ATOM 1327 O O . ILE A 1 165 ? -3.357 0.491 7.432 1.00 98.12 165 ILE A O 1
ATOM 1331 N N . VAL A 1 166 ? -1.148 0.242 7.122 1.00 98.25 166 VAL A N 1
ATOM 1332 C CA . VAL A 1 166 ? -0.848 0.030 8.545 1.00 98.25 166 VAL A CA 1
ATOM 1333 C C . VAL A 1 166 ? -1.206 1.258 9.374 1.00 98.25 166 VAL A C 1
ATOM 1335 O O . VAL A 1 166 ? -1.791 1.108 10.441 1.00 98.25 166 VAL A O 1
ATOM 1338 N N . LEU A 1 167 ? -0.927 2.474 8.895 1.00 98.19 167 LEU A N 1
ATOM 1339 C CA . LEU A 1 167 ? -1.351 3.694 9.591 1.00 98.19 167 LEU A CA 1
ATOM 1340 C C . LEU A 1 167 ? -2.874 3.828 9.645 1.00 98.19 167 LEU A C 1
ATOM 1342 O O . LEU A 1 167 ? -3.404 4.251 10.673 1.00 98.19 167 LEU A O 1
ATOM 1346 N N . GLY A 1 168 ? -3.576 3.446 8.575 1.00 98.06 168 GLY A N 1
ATOM 1347 C CA . GLY A 1 168 ? -5.035 3.399 8.548 1.00 98.06 168 GLY A CA 1
ATOM 1348 C C . GLY A 1 168 ? -5.588 2.437 9.601 1.00 98.06 168 GLY A C 1
ATOM 1349 O O . GLY A 1 168 ? -6.460 2.813 10.386 1.00 98.06 168 GLY A O 1
ATOM 1350 N N . ILE A 1 169 ? -5.032 1.226 9.684 1.00 97.00 169 ILE A N 1
ATOM 1351 C CA . ILE A 1 169 ? -5.409 0.219 10.685 1.00 97.00 169 ILE A CA 1
ATOM 1352 C C . ILE A 1 169 ? -5.102 0.709 12.100 1.00 97.00 169 ILE A C 1
ATOM 1354 O O . ILE A 1 169 ? -5.991 0.701 12.942 1.00 97.00 169 ILE A O 1
ATOM 1358 N N . GLU A 1 170 ? -3.891 1.194 12.372 1.00 95.81 170 GLU A N 1
ATOM 1359 C CA . GLU A 1 170 ? -3.505 1.720 13.691 1.00 95.81 170 GLU A CA 1
ATOM 1360 C C . GLU A 1 170 ? -4.449 2.832 14.155 1.00 95.81 170 GLU A C 1
ATOM 1362 O O . GLU A 1 170 ? -4.886 2.844 15.306 1.00 95.81 170 GLU A O 1
ATOM 1367 N N . TYR A 1 171 ? -4.821 3.739 13.248 1.00 96.06 171 TYR A N 1
ATOM 1368 C CA . TYR A 1 171 ? -5.803 4.775 13.549 1.00 96.06 171 TYR A CA 1
ATOM 1369 C C . TYR A 1 171 ? -7.191 4.187 13.833 1.00 96.06 171 TYR A C 1
ATOM 1371 O O . TYR A 1 171 ? -7.879 4.633 14.754 1.00 96.06 171 TYR A O 1
ATOM 1379 N N . SER A 1 172 ? -7.599 3.179 13.063 1.00 96.19 172 SER A N 1
ATOM 1380 C CA . SER A 1 172 ? -8.892 2.508 13.212 1.00 96.19 172 SER A CA 1
ATOM 1381 C C . SER A 1 172 ? -9.018 1.824 14.571 1.00 96.19 172 SER A C 1
ATOM 1383 O O . SER A 1 172 ? -10.002 2.038 15.280 1.00 96.19 172 SER A O 1
ATOM 1385 N N . ILE A 1 173 ? -7.985 1.081 14.973 1.00 94.75 173 ILE A N 1
ATOM 1386 C CA . ILE A 1 173 ? -7.898 0.401 16.271 1.00 94.75 173 ILE A CA 1
ATOM 1387 C C . ILE A 1 173 ? -7.838 1.409 17.418 1.00 94.75 173 ILE A C 1
ATOM 1389 O O . ILE A 1 173 ? -8.542 1.253 18.410 1.00 94.75 173 ILE A O 1
ATOM 1393 N N . TYR A 1 174 ? -7.064 2.487 17.269 1.00 93.25 174 TYR A N 1
ATOM 1394 C CA . TYR A 1 174 ? -7.050 3.577 18.243 1.00 93.25 174 TYR A CA 1
ATOM 1395 C C . TYR A 1 174 ? -8.444 4.196 18.436 1.00 93.25 174 TYR A C 1
ATOM 1397 O O . TYR A 1 174 ? -8.856 4.506 19.556 1.00 93.25 174 TYR A O 1
ATOM 1405 N N . LYS A 1 175 ? -9.189 4.402 17.344 1.00 94.19 175 LYS A N 1
ATOM 1406 C CA . LYS A 1 175 ? -10.480 5.089 17.397 1.00 94.19 175 LYS A CA 1
ATOM 1407 C C . LYS A 1 175 ? -11.602 4.206 17.944 1.00 94.19 175 LYS A C 1
ATOM 1409 O O . LYS A 1 175 ? -12.407 4.697 18.745 1.00 94.19 175 LYS A O 1
ATOM 1414 N N . LEU A 1 176 ? -11.653 2.955 17.495 1.00 94.56 176 LEU A N 1
ATOM 1415 C CA . LEU A 1 176 ? -12.599 1.924 17.910 1.00 94.56 176 LEU A CA 1
ATOM 1416 C C . LEU A 1 176 ? -11.818 0.610 18.096 1.00 94.56 176 LEU A C 1
ATOM 1418 O O . LEU A 1 176 ? -11.605 -0.109 17.118 1.00 94.56 176 LEU A O 1
ATOM 1422 N N . PRO A 1 177 ? -11.357 0.302 19.318 1.00 91.81 177 PRO A N 1
ATOM 1423 C CA . PRO A 1 177 ? -10.622 -0.930 19.578 1.00 91.81 177 PRO A CA 1
ATOM 1424 C C . PRO A 1 177 ? -11.507 -2.154 19.340 1.00 91.81 177 PRO A C 1
ATOM 1426 O O . PRO A 1 177 ? -12.646 -2.206 19.800 1.00 91.81 177 PRO A O 1
ATOM 1429 N N . VAL A 1 178 ? -10.975 -3.157 18.641 1.00 88.38 178 VAL A N 1
ATOM 1430 C CA . VAL A 1 178 ? -11.604 -4.491 18.535 1.0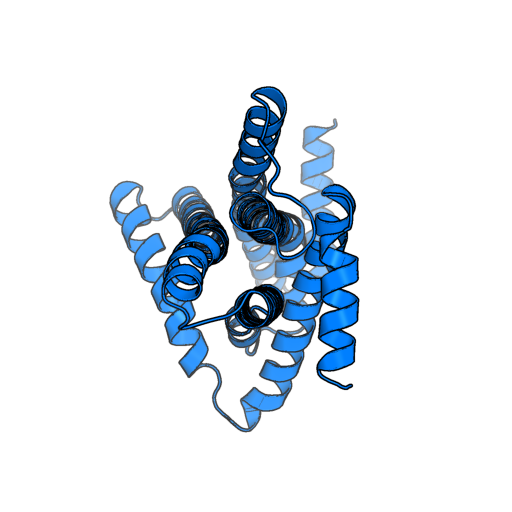0 88.38 178 VAL A CA 1
ATOM 1431 C C . VAL A 1 178 ? -11.306 -5.367 19.746 1.00 88.38 178 VAL A C 1
ATOM 1433 O O . VAL A 1 178 ? -12.038 -6.321 19.998 1.00 88.38 178 VAL A O 1
ATOM 1436 N N . MET A 1 179 ? -10.249 -5.049 20.497 1.00 76.50 179 MET A N 1
ATOM 1437 C CA . MET A 1 179 ? -9.853 -5.731 21.726 1.00 76.50 179 MET A CA 1
ATOM 1438 C C . MET A 1 179 ? -9.300 -4.720 22.724 1.00 76.50 179 MET A C 1
ATOM 1440 O O . MET A 1 179 ? -8.625 -3.770 22.330 1.00 76.50 179 MET A O 1
ATOM 1444 N N . GLY A 1 180 ? -9.562 -4.956 24.008 1.00 72.19 180 GLY A N 1
ATOM 1445 C CA . GLY A 1 180 ? -9.056 -4.120 25.091 1.00 72.19 180 GLY A CA 1
ATOM 1446 C C . GLY A 1 180 ? -9.763 -2.772 25.229 1.00 72.19 180 GLY A C 1
ATOM 1447 O O . GLY A 1 180 ? -10.815 -2.515 24.643 1.00 72.19 180 GLY A O 1
ATOM 1448 N N . GLU A 1 181 ? -9.183 -1.925 26.073 1.00 75.19 181 GLU A N 1
ATOM 1449 C CA . GLU A 1 181 ? -9.717 -0.602 26.370 1.00 75.19 181 GLU A CA 1
ATOM 1450 C C . GLU A 1 181 ? -9.299 0.437 25.330 1.00 75.19 181 GLU A C 1
ATOM 1452 O O . GLU A 1 181 ? -8.309 0.305 24.609 1.00 75.19 181 GLU A O 1
ATOM 1457 N N . LYS A 1 182 ? -10.070 1.521 25.271 1.00 78.69 182 LYS A N 1
ATOM 1458 C CA . LYS A 1 182 ? -9.787 2.643 24.386 1.00 78.69 182 LYS A CA 1
ATOM 1459 C C . LYS A 1 182 ? -8.568 3.417 24.868 1.00 78.69 182 LYS A C 1
ATOM 1461 O O . LYS A 1 182 ? -8.633 4.140 25.859 1.00 78.69 182 LYS A O 1
ATOM 1466 N N . GLU A 1 183 ? -7.479 3.316 24.117 1.00 81.06 183 GLU A N 1
ATOM 1467 C CA . GLU A 1 183 ? -6.279 4.101 24.379 1.00 81.06 183 GLU A CA 1
ATOM 1468 C C . GLU A 1 183 ? -6.494 5.599 24.113 1.00 81.06 183 GLU A C 1
ATOM 1470 O O . GLU A 1 183 ? -7.232 6.010 23.214 1.00 81.06 183 GLU A O 1
ATOM 1475 N N . VAL A 1 184 ? -5.773 6.438 24.862 1.00 86.88 184 VAL A N 1
ATOM 1476 C CA . VAL A 1 184 ? -5.659 7.877 24.600 1.00 86.88 184 VAL A CA 1
ATOM 1477 C C . VAL A 1 184 ? -4.242 8.171 24.129 1.00 86.88 184 VAL A C 1
ATOM 1479 O O . VAL A 1 184 ? -3.286 8.088 24.899 1.00 86.88 184 VAL A O 1
ATOM 1482 N N . TRP A 1 185 ? -4.087 8.551 22.859 1.00 90.56 185 TRP A N 1
ATOM 1483 C CA . TRP A 1 185 ? -2.771 8.882 22.325 1.00 90.56 185 TRP A CA 1
ATOM 1484 C C . TRP A 1 185 ? -2.211 10.152 22.959 1.00 90.56 185 TRP A C 1
ATOM 1486 O O . TRP A 1 185 ? -2.764 11.252 22.836 1.00 90.56 185 TRP A O 1
ATOM 1496 N N . THR A 1 186 ? -1.032 10.008 23.553 1.00 94.06 186 THR A N 1
ATOM 1497 C CA . THR A 1 186 ? -0.197 11.111 24.024 1.00 94.06 186 THR A CA 1
ATOM 1498 C C . THR A 1 186 ? 0.255 12.005 22.862 1.00 94.06 186 THR A C 1
ATOM 1500 O O . THR A 1 186 ? 0.315 11.586 21.701 1.00 94.06 186 THR A O 1
ATOM 1503 N N . LYS A 1 187 ? 0.669 13.245 23.164 1.00 94.19 187 LYS A N 1
ATOM 1504 C CA . LYS A 1 187 ? 1.260 14.162 22.166 1.00 94.19 187 LYS A CA 1
ATOM 1505 C C . LYS A 1 187 ? 2.432 13.512 21.415 1.00 94.19 187 LYS A C 1
ATOM 1507 O O . LYS A 1 187 ? 2.536 13.647 20.199 1.00 94.19 187 LYS A O 1
ATOM 1512 N N . LYS A 1 188 ? 3.275 12.750 22.123 1.00 94.88 188 LYS A N 1
ATOM 1513 C CA . LYS A 1 188 ? 4.418 12.025 21.546 1.00 94.88 188 LYS A CA 1
ATOM 1514 C C . LYS A 1 188 ? 3.976 10.962 20.535 1.00 94.88 188 LYS A C 1
ATOM 1516 O O . LYS A 1 188 ? 4.585 10.857 19.474 1.00 94.88 188 LYS A O 1
ATOM 1521 N N . GLN A 1 189 ? 2.924 10.196 20.832 1.00 93.44 189 GLN A N 1
ATOM 1522 C CA . GLN A 1 189 ? 2.376 9.200 19.900 1.00 93.44 189 GLN A CA 1
ATOM 1523 C C . GLN A 1 189 ? 1.782 9.860 18.652 1.00 93.44 189 GLN A C 1
ATOM 1525 O O . GLN A 1 189 ? 2.085 9.421 17.546 1.00 93.44 189 GLN A O 1
ATOM 1530 N N . LYS A 1 190 ? 1.038 10.963 18.809 1.00 94.19 190 LYS A N 1
ATOM 1531 C CA . LYS A 1 190 ? 0.498 11.735 17.674 1.00 94.19 190 LYS A CA 1
ATOM 1532 C C . LYS A 1 190 ? 1.601 12.255 16.749 1.00 94.19 190 LYS A C 1
ATOM 1534 O O . LYS A 1 190 ? 1.488 12.126 15.536 1.00 94.19 190 LYS A O 1
ATOM 1539 N N . ILE A 1 191 ? 2.694 12.779 17.312 1.00 95.94 191 ILE A N 1
ATOM 1540 C CA . ILE A 1 191 ? 3.857 13.227 16.528 1.00 95.94 191 ILE A CA 1
ATOM 1541 C C . ILE A 1 191 ? 4.503 12.048 15.794 1.00 95.94 191 ILE A C 1
ATOM 1543 O O . ILE A 1 191 ? 4.763 12.146 14.601 1.00 95.94 191 ILE A O 1
ATOM 1547 N N . LYS A 1 192 ? 4.723 10.911 16.467 1.00 95.50 192 LYS A N 1
ATOM 1548 C CA . LYS A 1 192 ? 5.274 9.708 15.816 1.00 95.50 192 LYS A CA 1
ATOM 1549 C C . LYS A 1 192 ? 4.390 9.213 14.671 1.00 95.50 192 LYS A C 1
ATOM 1551 O O . LYS A 1 192 ? 4.916 8.796 13.645 1.00 95.50 192 LYS A O 1
ATOM 1556 N N . PHE A 1 193 ? 3.072 9.243 14.850 1.00 96.19 193 PHE A N 1
ATOM 1557 C CA . PHE A 1 193 ? 2.113 8.891 13.808 1.00 96.19 193 PHE A CA 1
ATOM 1558 C C . PHE A 1 193 ? 2.224 9.840 12.609 1.00 96.19 193 PHE A C 1
ATOM 1560 O O . PHE A 1 193 ? 2.353 9.376 11.481 1.00 96.19 193 PHE A O 1
ATOM 1567 N N . LEU A 1 194 ? 2.268 11.154 12.855 1.00 95.88 194 LEU A N 1
ATOM 1568 C CA . LEU A 1 194 ? 2.434 12.159 11.803 1.00 95.88 194 LEU A CA 1
ATOM 1569 C C . LEU A 1 194 ? 3.753 11.981 11.041 1.00 95.88 194 LEU A C 1
ATOM 1571 O O . LEU A 1 194 ? 3.754 12.003 9.817 1.00 95.88 194 LEU A O 1
ATOM 1575 N N . LEU A 1 195 ? 4.865 11.751 11.745 1.00 96.31 195 LEU A N 1
ATOM 1576 C CA . LEU A 1 195 ? 6.165 11.516 11.110 1.00 96.31 195 LEU A CA 1
ATOM 1577 C C . LEU A 1 195 ? 6.137 10.286 10.199 1.00 96.31 195 LEU A C 1
ATOM 1579 O O . LEU A 1 195 ? 6.633 10.348 9.082 1.00 96.31 195 LEU A O 1
ATOM 1583 N N . LYS A 1 196 ? 5.510 9.190 10.640 1.00 96.94 196 LYS A N 1
ATOM 1584 C CA . LYS A 1 196 ? 5.315 7.997 9.804 1.00 96.94 196 LYS A CA 1
ATOM 1585 C C . LYS A 1 196 ? 4.444 8.297 8.584 1.00 96.94 196 LYS A C 1
ATOM 1587 O O . LYS A 1 196 ? 4.761 7.845 7.493 1.00 96.94 196 LYS A O 1
ATOM 1592 N N . PHE A 1 197 ? 3.379 9.076 8.755 1.00 96.00 197 PHE A N 1
ATOM 1593 C CA . PHE A 1 197 ? 2.517 9.483 7.647 1.00 96.00 197 PHE A CA 1
ATOM 1594 C C . PHE A 1 197 ? 3.286 10.307 6.600 1.00 96.00 197 PHE A C 1
ATOM 1596 O O . PHE A 1 197 ? 3.127 10.086 5.404 1.00 96.00 197 PHE A O 1
ATOM 1603 N N . LEU A 1 198 ? 4.194 11.183 7.037 1.00 96.38 198 LEU A N 1
ATOM 1604 C CA . LEU A 1 198 ? 5.062 11.968 6.152 1.00 96.38 198 LEU A CA 1
ATOM 1605 C C . LEU A 1 198 ? 6.119 11.133 5.409 1.00 96.38 198 LEU A C 1
ATOM 1607 O O . LEU A 1 198 ? 6.658 11.611 4.416 1.00 96.38 198 LEU A O 1
ATOM 1611 N N . LEU A 1 199 ? 6.395 9.890 5.820 1.00 96.69 199 LEU A N 1
ATOM 1612 C CA . LEU A 1 199 ? 7.272 8.993 5.055 1.00 96.69 199 LEU A CA 1
ATOM 1613 C C . LEU A 1 199 ? 6.606 8.474 3.772 1.00 96.69 199 LEU A C 1
ATOM 1615 O O . LEU A 1 199 ? 7.311 8.157 2.819 1.00 96.69 199 LEU A O 1
ATOM 1619 N N . ILE A 1 200 ? 5.269 8.421 3.719 1.00 97.56 200 ILE A N 1
ATOM 1620 C CA . ILE A 1 200 ? 4.523 7.970 2.534 1.00 97.56 200 ILE A CA 1
ATOM 1621 C C . ILE A 1 200 ? 4.910 8.778 1.283 1.00 97.56 200 ILE A C 1
ATOM 1623 O O . ILE A 1 200 ? 5.361 8.164 0.317 1.00 97.56 200 ILE A O 1
ATOM 1627 N N . PRO A 1 201 ? 4.787 10.124 1.257 1.00 97.19 201 PRO A N 1
ATOM 1628 C CA . PRO A 1 201 ? 5.158 10.892 0.072 1.00 97.19 201 PRO A CA 1
ATOM 1629 C C . PRO A 1 201 ? 6.648 10.777 -0.270 1.00 97.19 201 PRO A C 1
ATOM 1631 O O . PRO A 1 201 ? 6.983 10.829 -1.444 1.00 97.19 201 PRO A O 1
ATOM 1634 N N . ILE A 1 202 ? 7.540 10.562 0.704 1.00 96.88 202 ILE A N 1
ATOM 1635 C CA . ILE A 1 202 ? 8.974 10.370 0.425 1.00 96.88 202 ILE A CA 1
ATOM 1636 C C . ILE A 1 202 ? 9.192 9.089 -0.385 1.00 96.88 202 ILE A C 1
ATOM 1638 O O . ILE A 1 202 ? 9.851 9.128 -1.421 1.00 96.88 202 ILE A O 1
ATOM 1642 N N . PHE A 1 203 ? 8.602 7.970 0.045 1.00 97.25 203 PHE A N 1
ATOM 1643 C CA . PHE A 1 203 ? 8.697 6.714 -0.697 1.00 97.25 203 PHE A CA 1
ATOM 1644 C C . PHE A 1 203 ? 8.120 6.842 -2.108 1.00 97.25 203 PHE A C 1
ATOM 1646 O O . PHE A 1 203 ? 8.757 6.432 -3.072 1.00 97.25 203 PHE A O 1
ATOM 1653 N N . LEU A 1 204 ? 6.955 7.470 -2.250 1.00 96.56 204 LEU A N 1
ATOM 1654 C CA . LEU A 1 204 ? 6.319 7.632 -3.556 1.00 96.56 204 LEU A CA 1
ATOM 1655 C C . LEU A 1 204 ? 7.072 8.581 -4.488 1.00 96.56 204 LEU A C 1
ATOM 1657 O O . LEU A 1 204 ? 7.048 8.398 -5.702 1.00 96.56 204 LEU A O 1
ATOM 1661 N N . PHE A 1 205 ? 7.734 9.595 -3.936 1.00 94.50 205 PHE A N 1
ATOM 1662 C CA . PHE A 1 205 ? 8.550 10.513 -4.718 1.00 94.50 205 PHE A CA 1
ATOM 1663 C C . PHE A 1 205 ? 9.758 9.790 -5.320 1.00 94.50 205 PHE A C 1
ATOM 1665 O O . PHE A 1 205 ? 10.020 9.939 -6.514 1.00 94.50 205 PHE A O 1
ATOM 1672 N N . ILE A 1 206 ? 10.431 8.955 -4.517 1.00 93.81 206 ILE A N 1
ATOM 1673 C CA . ILE A 1 206 ? 11.518 8.080 -4.980 1.00 93.81 206 ILE A CA 1
ATOM 1674 C C . ILE A 1 206 ? 10.986 7.090 -6.023 1.00 93.81 206 ILE A C 1
ATOM 1676 O O . ILE A 1 206 ? 11.566 6.983 -7.100 1.00 93.81 206 ILE A O 1
ATOM 1680 N N . ALA A 1 207 ? 9.853 6.434 -5.743 1.00 94.25 207 ALA A N 1
ATOM 1681 C CA . ALA A 1 207 ? 9.232 5.478 -6.658 1.00 94.25 207 ALA A CA 1
ATOM 1682 C C . ALA A 1 207 ? 8.938 6.102 -8.027 1.00 94.25 207 ALA A C 1
ATOM 1684 O O . ALA A 1 207 ? 9.329 5.539 -9.038 1.00 94.25 207 ALA A O 1
ATOM 1685 N N . GLY A 1 208 ? 8.326 7.288 -8.077 1.00 90.50 208 GLY A N 1
ATOM 1686 C CA . GLY A 1 208 ? 8.037 7.939 -9.356 1.00 90.50 208 GLY A CA 1
ATOM 1687 C C . GLY A 1 208 ? 9.287 8.335 -10.141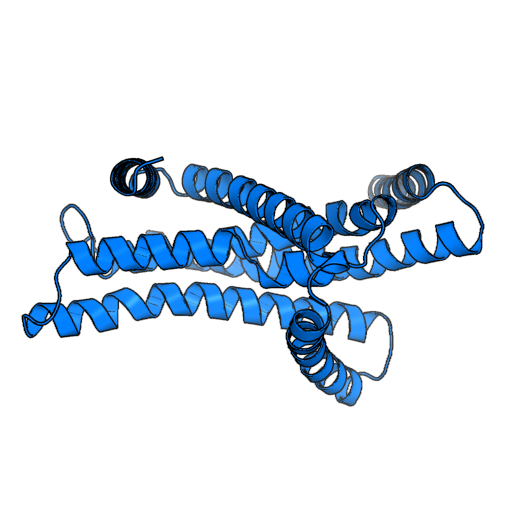 1.00 90.50 208 GLY A C 1
ATOM 1688 O O . GLY A 1 208 ? 9.266 8.305 -11.364 1.00 90.50 208 GLY A O 1
ATOM 1689 N N . GLY A 1 209 ? 10.379 8.689 -9.457 1.00 89.19 209 GLY A N 1
ATOM 1690 C CA . GLY A 1 209 ? 11.632 9.028 -10.132 1.00 89.19 209 GLY A CA 1
ATOM 1691 C C . GLY A 1 209 ? 12.290 7.788 -10.733 1.00 89.19 209 GLY A C 1
ATOM 1692 O O . GLY A 1 209 ? 12.817 7.845 -11.842 1.00 89.19 209 GLY A O 1
ATOM 1693 N N . MET A 1 210 ? 12.221 6.672 -10.004 1.00 91.75 210 MET A N 1
ATOM 1694 C CA . MET A 1 210 ? 12.709 5.375 -10.460 1.00 91.75 210 MET A CA 1
ATOM 1695 C C . MET A 1 210 ? 11.844 4.801 -11.573 1.00 91.75 210 MET A C 1
ATOM 1697 O O . MET A 1 210 ? 12.400 4.311 -12.537 1.00 91.75 210 MET A O 1
ATOM 1701 N N . GLU A 1 211 ? 10.518 4.913 -11.502 1.00 90.00 211 GLU A N 1
ATOM 1702 C CA . GLU A 1 211 ? 9.623 4.317 -12.498 1.00 90.00 211 GLU A CA 1
ATOM 1703 C C . GLU A 1 211 ? 9.906 4.850 -13.900 1.00 90.00 211 GLU A C 1
ATOM 1705 O O . GLU A 1 211 ? 10.058 4.079 -14.849 1.00 90.00 211 GLU A O 1
ATOM 1710 N N . THR A 1 212 ? 10.066 6.166 -14.025 1.00 85.56 212 THR A N 1
ATOM 1711 C CA . THR A 1 212 ? 10.317 6.770 -15.330 1.00 85.56 212 THR A CA 1
ATOM 1712 C C . THR A 1 212 ? 11.694 6.357 -15.858 1.00 85.56 212 THR A C 1
ATOM 1714 O O . THR A 1 212 ? 11.840 6.070 -17.046 1.00 85.56 212 THR A O 1
ATOM 1717 N N . LEU A 1 213 ? 12.697 6.249 -14.980 1.00 89.75 213 LEU A N 1
ATOM 1718 C CA . LEU A 1 213 ? 14.015 5.716 -15.326 1.00 89.75 213 LEU A CA 1
ATOM 1719 C C . LEU A 1 213 ? 13.947 4.231 -15.726 1.00 89.75 213 LEU A C 1
ATOM 1721 O O . LEU A 1 213 ? 14.542 3.843 -16.730 1.00 89.75 213 LEU A O 1
ATOM 1725 N N . ASP A 1 214 ? 13.204 3.417 -14.981 1.00 91.25 214 ASP A N 1
ATOM 1726 C CA . ASP A 1 214 ? 13.049 1.979 -15.192 1.00 91.25 214 ASP A CA 1
ATOM 1727 C C . ASP A 1 214 ? 12.484 1.705 -16.590 1.00 91.25 214 ASP A C 1
ATOM 1729 O O . ASP A 1 214 ? 13.036 0.899 -17.341 1.00 91.25 214 ASP A O 1
ATOM 1733 N N . TRP A 1 215 ? 11.438 2.430 -16.995 1.00 89.69 215 TRP A N 1
ATOM 1734 C CA . TRP A 1 215 ? 10.872 2.292 -18.337 1.00 89.69 215 TRP A CA 1
ATOM 1735 C C . TRP A 1 215 ? 11.798 2.798 -19.441 1.00 89.69 215 TRP A C 1
ATOM 1737 O O . TRP A 1 215 ? 11.853 2.181 -20.507 1.00 89.69 215 TRP A O 1
ATOM 1747 N N . ILE A 1 216 ? 12.565 3.867 -19.203 1.00 89.62 216 ILE A N 1
ATOM 1748 C CA . ILE A 1 216 ? 13.586 4.327 -20.157 1.00 89.62 216 ILE A CA 1
ATOM 1749 C C . ILE A 1 216 ? 14.634 3.233 -20.384 1.00 89.62 216 ILE A C 1
ATOM 1751 O O . ILE A 1 216 ? 14.965 2.944 -21.533 1.00 89.62 216 ILE A O 1
ATOM 1755 N N . ILE A 1 217 ? 15.114 2.588 -19.316 1.00 91.12 217 ILE A N 1
ATOM 1756 C CA . ILE A 1 217 ? 16.087 1.490 -19.403 1.00 91.12 217 ILE A CA 1
ATOM 1757 C C . ILE A 1 217 ? 15.521 0.331 -20.231 1.00 91.12 217 ILE A C 1
ATOM 1759 O O . ILE A 1 217 ? 16.198 -0.172 -21.130 1.00 91.12 217 ILE A O 1
ATOM 1763 N N . VAL A 1 218 ? 14.282 -0.088 -19.953 1.00 89.81 218 VAL A N 1
ATOM 1764 C CA . VAL A 1 218 ? 13.618 -1.194 -20.669 1.00 89.81 218 VAL A CA 1
ATOM 1765 C C . VAL A 1 218 ? 13.473 -0.881 -22.150 1.00 89.81 218 VAL A C 1
ATOM 1767 O O . VAL A 1 218 ? 13.824 -1.713 -22.989 1.00 89.81 218 VAL A O 1
ATOM 1770 N N . ASN A 1 219 ? 12.959 0.305 -22.476 1.00 90.44 219 ASN A N 1
ATOM 1771 C CA . ASN A 1 219 ? 12.714 0.706 -23.857 1.00 90.44 219 ASN A CA 1
ATOM 1772 C C . ASN A 1 219 ? 14.032 0.826 -24.625 1.00 90.44 219 ASN A C 1
ATOM 1774 O O . ASN A 1 219 ? 14.167 0.231 -25.692 1.00 90.44 219 ASN A O 1
ATOM 1778 N N . TYR A 1 220 ? 15.042 1.465 -24.029 1.00 91.56 220 TYR A N 1
ATOM 1779 C CA . TYR A 1 220 ? 16.378 1.558 -24.612 1.00 91.56 220 TYR A CA 1
ATOM 1780 C C . TYR A 1 220 ? 16.993 0.176 -24.871 1.00 91.56 220 TYR A C 1
ATOM 1782 O O . TYR A 1 220 ? 17.527 -0.076 -25.953 1.00 91.56 220 TYR A O 1
ATOM 1790 N N . ALA A 1 221 ? 16.898 -0.746 -23.907 1.00 92.12 221 ALA A N 1
ATOM 1791 C CA . ALA A 1 221 ? 17.427 -2.095 -24.071 1.00 92.12 221 ALA A CA 1
ATOM 1792 C C . ALA A 1 221 ? 16.730 -2.845 -25.216 1.00 92.12 221 ALA A C 1
ATOM 1794 O O . ALA A 1 221 ? 17.403 -3.471 -26.032 1.00 92.12 221 ALA A O 1
ATOM 1795 N N . LYS A 1 222 ? 15.399 -2.740 -25.322 1.00 90.62 222 LYS A N 1
ATOM 1796 C CA . LYS A 1 222 ? 14.622 -3.362 -26.404 1.00 90.62 222 LYS A CA 1
ATOM 1797 C C . LYS A 1 222 ? 14.977 -2.798 -27.775 1.00 90.62 222 LYS A C 1
ATOM 1799 O O . LYS A 1 222 ? 15.234 -3.572 -28.693 1.00 90.62 222 LYS A O 1
ATOM 1804 N N . GLU A 1 223 ? 1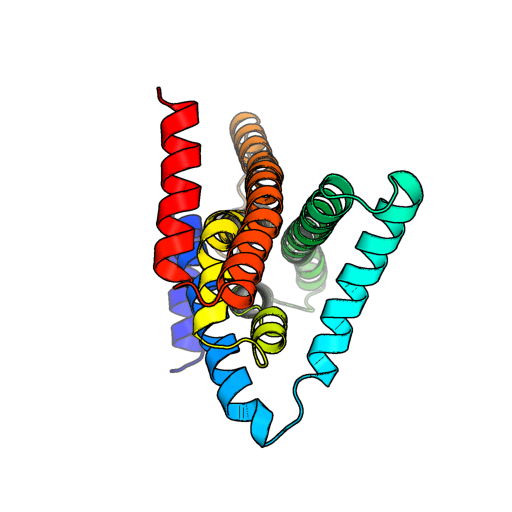5.019 -1.475 -27.902 1.00 93.56 223 GLU A N 1
ATOM 1805 C CA . GLU A 1 223 ? 15.325 -0.789 -29.163 1.00 93.56 223 GLU A CA 1
ATOM 1806 C C . GLU A 1 223 ? 16.723 -1.133 -29.691 1.00 93.56 223 GLU A C 1
ATOM 1808 O O . GLU A 1 223 ? 16.930 -1.193 -30.900 1.00 93.56 223 GLU A O 1
ATOM 1813 N N . ASN A 1 224 ? 17.669 -1.419 -28.793 1.00 94.75 224 ASN A N 1
ATOM 1814 C CA . ASN A 1 224 ? 19.058 -1.725 -29.138 1.00 94.75 224 ASN A CA 1
ATOM 1815 C C . ASN A 1 224 ? 19.395 -3.228 -29.076 1.00 94.75 224 ASN A C 1
ATOM 1817 O O . ASN A 1 224 ? 20.561 -3.599 -29.198 1.00 94.75 224 ASN A O 1
ATOM 1821 N N . GLY A 1 225 ? 18.405 -4.106 -28.868 1.00 92.69 225 GLY A N 1
ATOM 1822 C CA . GLY A 1 225 ? 18.622 -5.556 -28.778 1.00 92.69 225 GLY A CA 1
ATOM 1823 C C . GLY A 1 225 ? 19.524 -5.989 -27.612 1.00 92.69 225 GLY A C 1
ATOM 1824 O O . GLY A 1 225 ? 20.204 -7.012 -27.697 1.00 92.69 225 GLY A O 1
ATOM 1825 N N . LEU A 1 226 ? 19.564 -5.207 -26.531 1.00 92.75 226 LEU A N 1
ATOM 1826 C CA . LEU A 1 226 ? 20.375 -5.461 -25.344 1.00 92.75 226 LEU A CA 1
ATOM 1827 C C . LEU A 1 226 ? 19.618 -6.312 -24.317 1.00 92.75 226 LEU A C 1
ATOM 1829 O O . LEU A 1 226 ? 18.389 -6.326 -24.239 1.00 92.75 226 LEU A O 1
ATOM 1833 N N . SER A 1 227 ? 20.370 -7.004 -23.462 1.00 91.56 227 SER A N 1
ATOM 1834 C CA . SER A 1 227 ? 19.795 -7.729 -22.329 1.00 91.56 227 SER A CA 1
ATOM 1835 C C . SER A 1 227 ? 19.281 -6.749 -21.267 1.00 91.56 227 SER A C 1
ATOM 1837 O O . SER A 1 227 ? 20.093 -6.195 -20.528 1.00 91.56 227 SER A O 1
ATOM 1839 N N . ILE A 1 228 ? 17.956 -6.671 -21.085 1.00 88.00 228 ILE A N 1
ATOM 1840 C CA . ILE A 1 228 ? 17.282 -5.834 -20.069 1.00 88.00 228 ILE A CA 1
ATOM 1841 C C . ILE A 1 228 ? 17.954 -5.948 -18.690 1.00 88.00 228 ILE A C 1
ATOM 1843 O O . ILE A 1 228 ? 18.341 -4.936 -18.119 1.00 88.00 228 ILE A O 1
ATOM 1847 N N . VAL A 1 229 ? 18.177 -7.171 -18.185 1.00 87.81 229 VAL A N 1
ATOM 1848 C CA . VAL A 1 229 ? 18.806 -7.407 -16.867 1.00 87.81 229 VAL A CA 1
ATOM 1849 C C . VAL A 1 229 ? 20.161 -6.703 -16.752 1.00 87.81 229 VAL A C 1
ATOM 1851 O O . VAL A 1 229 ? 20.402 -5.950 -15.814 1.00 87.81 229 VAL A O 1
ATOM 1854 N N . LYS A 1 230 ? 21.048 -6.942 -17.722 1.00 90.06 230 LYS A N 1
ATOM 1855 C CA . LYS A 1 230 ? 22.395 -6.370 -17.764 1.00 90.06 230 LYS A CA 1
ATOM 1856 C C . LYS A 1 230 ? 22.344 -4.842 -17.833 1.00 90.06 230 LYS A C 1
ATOM 1858 O O . LYS A 1 230 ? 23.035 -4.192 -17.058 1.00 90.06 230 LYS A O 1
ATOM 1863 N N . THR A 1 231 ? 21.492 -4.288 -18.695 1.00 92.38 231 THR A N 1
ATOM 1864 C CA . THR A 1 231 ? 21.334 -2.836 -18.845 1.00 92.38 231 THR A CA 1
ATOM 1865 C C . THR A 1 231 ? 20.838 -2.187 -17.550 1.00 92.38 231 THR A C 1
ATOM 1867 O O . THR A 1 231 ? 21.379 -1.161 -17.150 1.00 92.38 231 THR A O 1
ATOM 1870 N N . PHE A 1 232 ? 19.887 -2.807 -16.839 1.00 90.81 232 PHE A N 1
ATOM 1871 C CA . PHE A 1 232 ? 19.461 -2.352 -15.509 1.00 90.81 232 PHE A CA 1
ATOM 1872 C C . PHE A 1 232 ? 20.628 -2.262 -14.528 1.00 90.81 232 PHE A C 1
ATOM 1874 O O . PHE A 1 232 ? 20.824 -1.221 -13.900 1.00 90.81 232 PHE A O 1
ATOM 1881 N N . PHE A 1 233 ? 21.411 -3.339 -14.408 1.00 90.00 233 PHE A N 1
ATOM 1882 C CA . PHE A 1 233 ? 22.554 -3.363 -13.498 1.00 90.00 233 PHE A CA 1
ATOM 1883 C C . PHE A 1 233 ? 23.595 -2.307 -13.860 1.00 90.00 233 PHE A C 1
ATOM 1885 O O . PHE A 1 233 ? 24.055 -1.605 -12.969 1.00 90.00 233 PHE A O 1
ATOM 1892 N N . GLU A 1 234 ? 23.940 -2.162 -15.140 1.00 93.56 234 GLU A N 1
ATOM 1893 C CA . GLU A 1 234 ? 24.920 -1.170 -15.592 1.00 93.56 234 GLU A CA 1
ATOM 1894 C C . GLU A 1 234 ? 24.463 0.261 -15.292 1.00 93.56 234 GLU A C 1
ATOM 1896 O O . GLU A 1 234 ? 25.233 1.044 -14.738 1.00 93.56 234 GLU A O 1
ATOM 1901 N N . VAL A 1 235 ? 23.208 0.603 -15.599 1.00 92.19 235 VAL A N 1
ATOM 1902 C CA . VAL A 1 235 ? 22.687 1.957 -15.374 1.00 92.19 235 VAL A CA 1
ATOM 1903 C C . VAL A 1 235 ? 22.638 2.283 -13.883 1.00 92.19 235 VAL A C 1
ATOM 1905 O O . VAL A 1 235 ? 23.198 3.296 -13.465 1.00 92.19 235 VAL A O 1
ATOM 1908 N N . TYR A 1 236 ? 22.040 1.416 -13.062 1.00 91.56 236 TYR A N 1
ATOM 1909 C CA . TYR A 1 236 ? 21.957 1.658 -11.621 1.00 91.56 236 TYR A CA 1
ATOM 1910 C C . TYR A 1 236 ? 23.329 1.635 -10.938 1.00 91.56 236 TYR A C 1
ATOM 1912 O O . TYR A 1 236 ? 23.572 2.448 -10.047 1.00 91.56 236 TYR A O 1
ATOM 1920 N N . TYR A 1 237 ? 24.245 0.762 -11.369 1.00 92.19 237 TYR A N 1
ATOM 1921 C CA . TYR A 1 237 ? 25.622 0.754 -10.874 1.00 92.19 237 TYR A CA 1
ATOM 1922 C C . TYR A 1 237 ? 26.341 2.063 -11.199 1.00 92.19 237 TYR A C 1
ATOM 1924 O O . TYR A 1 237 ? 26.946 2.654 -10.309 1.00 92.19 237 TYR A O 1
ATOM 1932 N N . ASN A 1 238 ? 26.235 2.553 -12.436 1.00 92.62 238 ASN A N 1
ATOM 1933 C CA . ASN A 1 238 ? 26.870 3.805 -12.842 1.00 92.62 238 ASN A CA 1
ATOM 1934 C C . ASN A 1 238 ? 26.298 5.009 -12.082 1.00 92.62 238 ASN A C 1
ATOM 1936 O O . ASN A 1 238 ? 27.065 5.859 -11.632 1.00 92.62 238 ASN A O 1
ATOM 1940 N N . ILE A 1 239 ? 24.977 5.057 -11.872 1.00 89.19 239 ILE A N 1
ATOM 1941 C CA . ILE A 1 239 ? 24.334 6.098 -11.055 1.00 89.19 239 ILE A CA 1
ATOM 1942 C C . ILE A 1 239 ? 24.876 6.053 -9.624 1.00 89.19 239 ILE A C 1
ATOM 1944 O O . ILE A 1 239 ? 25.349 7.069 -9.118 1.00 89.19 239 ILE A O 1
ATOM 1948 N N . LEU A 1 240 ? 24.866 4.881 -8.983 1.00 88.88 240 LEU A N 1
ATOM 1949 C CA . LEU A 1 240 ? 25.377 4.725 -7.619 1.00 88.88 240 LEU A CA 1
ATOM 1950 C C . LEU A 1 240 ? 26.863 5.078 -7.526 1.00 88.88 240 LEU A C 1
ATOM 1952 O O . LEU A 1 240 ? 27.264 5.777 -6.600 1.00 88.88 240 LEU A O 1
ATOM 1956 N N . SER A 1 241 ? 27.666 4.647 -8.499 1.00 89.94 241 SER A N 1
ATOM 1957 C CA . SER A 1 241 ? 29.088 4.969 -8.563 1.00 89.94 241 SER A CA 1
ATOM 1958 C C . SER A 1 241 ? 29.310 6.477 -8.657 1.00 89.94 241 SER A C 1
ATOM 1960 O O . SER A 1 241 ? 30.143 6.992 -7.930 1.00 89.94 241 SER A O 1
ATOM 1962 N N . SER A 1 242 ? 28.547 7.191 -9.489 1.00 90.75 242 SER A N 1
ATOM 1963 C CA . SER A 1 242 ? 28.676 8.650 -9.652 1.00 90.75 242 SER A CA 1
ATOM 1964 C C . SER A 1 242 ? 28.221 9.473 -8.442 1.00 90.75 242 SER A C 1
ATOM 1966 O O . SER A 1 242 ? 28.532 10.654 -8.341 1.00 90.75 242 SER A O 1
ATOM 1968 N N . LEU A 1 243 ? 27.432 8.871 -7.548 1.00 86.06 243 LEU A N 1
ATOM 1969 C CA . LEU A 1 243 ? 26.967 9.512 -6.317 1.00 86.06 243 LEU A CA 1
ATOM 1970 C C . LEU A 1 243 ? 27.900 9.238 -5.132 1.00 86.06 243 LEU A C 1
ATOM 1972 O O . LEU A 1 243 ? 27.880 9.988 -4.157 1.00 86.06 243 LEU A O 1
ATOM 1976 N N . LEU A 1 244 ? 28.663 8.142 -5.185 1.00 81.94 244 LEU A N 1
ATOM 1977 C CA . LEU A 1 244 ? 29.532 7.680 -4.100 1.00 81.94 244 LEU A CA 1
ATOM 1978 C C . LEU A 1 244 ? 31.017 8.000 -4.328 1.00 81.94 244 LEU A C 1
ATOM 1980 O O . LEU A 1 244 ? 31.774 8.001 -3.356 1.00 81.94 244 LEU A O 1
ATOM 1984 N N . PHE A 1 245 ? 31.419 8.265 -5.573 1.00 65.69 245 PHE A N 1
ATOM 1985 C CA . PHE A 1 245 ? 32.784 8.579 -6.002 1.00 65.69 245 PHE A CA 1
ATOM 1986 C C . PHE A 1 245 ? 32.795 9.842 -6.862 1.00 65.69 245 PHE A C 1
ATOM 1988 O O . PHE A 1 245 ? 33.797 10.585 -6.769 1.00 65.69 245 PHE A O 1
#

pLDDT: mean 89.5, std 8.4, range [57.41, 98.25]